Protein AF-A0A0B6YQ73-F1 (afdb_monomer)

Structure (mmCIF, N/CA/C/O backbone):
data_AF-A0A0B6YQ73-F1
#
_entry.id   AF-A0A0B6YQ73-F1
#
loop_
_atom_site.group_PDB
_atom_site.id
_atom_site.type_symbol
_atom_site.label_atom_id
_atom_site.label_alt_id
_atom_site.label_comp_id
_atom_site.label_asym_id
_atom_site.label_entity_id
_atom_site.label_seq_id
_atom_site.pdbx_PDB_ins_code
_atom_site.Cartn_x
_atom_site.Cartn_y
_atom_site.Cartn_z
_atom_site.occupancy
_atom_site.B_iso_or_equiv
_atom_site.auth_seq_id
_atom_site.auth_comp_id
_atom_site.auth_asym_id
_atom_site.auth_atom_id
_atom_site.pdbx_PDB_model_num
ATOM 1 N N . TYR A 1 1 ? 8.082 0.507 19.156 1.00 68.25 1 TYR A N 1
ATOM 2 C CA . TYR A 1 1 ? 6.643 0.198 19.244 1.00 68.25 1 TYR A CA 1
ATOM 3 C C . TYR A 1 1 ? 6.474 -1.012 20.135 1.00 68.25 1 TYR A C 1
ATOM 5 O O . TYR A 1 1 ? 7.086 -2.034 19.859 1.00 68.25 1 TYR A O 1
ATOM 13 N N . PHE A 1 2 ? 5.733 -0.884 21.235 1.00 87.25 2 PHE A N 1
ATOM 14 C CA . PHE A 1 2 ? 5.464 -2.008 22.131 1.00 87.25 2 PHE A CA 1
ATOM 15 C C . PHE A 1 2 ? 4.128 -2.640 21.737 1.00 87.25 2 PHE A C 1
ATOM 17 O O . PHE A 1 2 ? 3.083 -2.011 21.893 1.00 87.25 2 PHE A O 1
ATOM 24 N N . THR A 1 3 ? 4.173 -3.855 21.185 1.00 86.81 3 THR A N 1
ATOM 25 C CA . THR A 1 3 ? 3.012 -4.516 20.569 1.00 86.81 3 THR A CA 1
ATOM 26 C C . THR A 1 3 ? 1.804 -4.600 21.510 1.00 86.81 3 THR A C 1
ATOM 28 O O . THR A 1 3 ? 0.748 -4.110 21.125 1.00 86.81 3 THR A O 1
ATOM 31 N N . PRO A 1 4 ? 1.905 -5.087 22.762 1.00 88.69 4 PRO A N 1
ATOM 32 C CA . PRO A 1 4 ? 0.733 -5.172 23.640 1.00 88.69 4 PRO A CA 1
ATOM 33 C C . PRO A 1 4 ? 0.066 -3.815 23.903 1.00 88.69 4 PRO A C 1
ATOM 35 O O . PRO A 1 4 ? -1.153 -3.708 23.841 1.00 88.69 4 PRO A O 1
ATOM 38 N N . PHE A 1 5 ? 0.856 -2.758 24.115 1.00 90.31 5 PHE A N 1
ATOM 39 C CA . PHE A 1 5 ? 0.334 -1.406 24.339 1.00 90.31 5 PHE A CA 1
ATOM 40 C C . PHE A 1 5 ? -0.360 -0.831 23.106 1.00 90.31 5 PHE A C 1
ATOM 42 O O . PHE A 1 5 ? -1.468 -0.314 23.216 1.00 90.31 5 PHE A O 1
ATOM 49 N N . MET A 1 6 ? 0.256 -0.973 21.929 1.00 91.00 6 MET A N 1
ATOM 50 C CA . MET A 1 6 ? -0.372 -0.547 20.676 1.00 91.00 6 MET A CA 1
ATOM 51 C C . MET A 1 6 ? -1.658 -1.329 20.403 1.00 91.00 6 MET A C 1
ATOM 53 O O . MET A 1 6 ? -2.625 -0.752 19.923 1.00 91.00 6 MET A O 1
ATOM 57 N N . GLY A 1 7 ? -1.711 -2.601 20.805 1.00 88.50 7 GLY A N 1
ATOM 58 C CA . GLY A 1 7 ? -2.910 -3.429 20.675 1.00 88.50 7 GLY A CA 1
ATOM 59 C C . GLY A 1 7 ? -4.046 -2.909 21.538 1.00 88.50 7 GLY A C 1
ATOM 60 O O . GLY A 1 7 ? -5.162 -2.763 21.054 1.00 88.50 7 GLY A O 1
ATOM 61 N N . CYS A 1 8 ? -3.748 -2.553 22.791 1.00 91.25 8 CYS A N 1
ATOM 62 C CA . CYS A 1 8 ? -4.720 -1.918 23.675 1.00 91.25 8 CYS A CA 1
ATOM 63 C C . CYS A 1 8 ? -5.236 -0.595 23.098 1.00 91.25 8 CYS A C 1
ATOM 65 O O . CYS A 1 8 ? -6.441 -0.371 23.114 1.00 91.25 8 CYS A O 1
ATOM 67 N N . ILE A 1 9 ? -4.353 0.261 22.567 1.00 90.69 9 ILE A N 1
ATOM 68 C CA . ILE A 1 9 ? -4.762 1.530 21.944 1.00 90.69 9 ILE A CA 1
ATOM 69 C C . ILE A 1 9 ? -5.676 1.269 20.753 1.00 90.69 9 ILE A C 1
ATOM 71 O O . ILE A 1 9 ? -6.773 1.809 20.717 1.00 90.69 9 ILE A O 1
ATOM 75 N N . LEU A 1 10 ? -5.257 0.431 19.803 1.00 88.69 10 LEU A N 1
ATOM 76 C CA . LEU A 1 10 ? -6.054 0.116 18.618 1.00 88.69 10 LEU A CA 1
ATOM 77 C C . LEU A 1 10 ? -7.414 -0.495 18.995 1.00 88.69 10 LEU A C 1
ATOM 79 O O . LEU A 1 10 ? -8.419 -0.179 18.369 1.00 88.69 10 LEU A O 1
ATOM 83 N N . ASN A 1 11 ? -7.470 -1.298 20.059 1.00 89.56 11 ASN A N 1
ATOM 84 C CA . ASN A 1 11 ? -8.726 -1.834 20.575 1.00 89.56 11 ASN A CA 1
ATOM 85 C C . ASN A 1 11 ? -9.620 -0.739 21.180 1.00 89.56 11 ASN A C 1
ATOM 87 O O . ASN A 1 11 ? -10.822 -0.721 20.947 1.00 89.56 11 ASN A O 1
ATOM 91 N N . ILE A 1 12 ? -9.044 0.220 21.911 1.00 89.81 12 ILE A N 1
ATOM 92 C CA . ILE A 1 12 ? -9.784 1.393 22.400 1.00 89.81 12 ILE A CA 1
ATOM 93 C C . ILE A 1 12 ? -10.299 2.232 21.223 1.00 89.81 12 ILE A C 1
ATOM 95 O O . ILE A 1 12 ? -11.439 2.685 21.261 1.00 89.81 12 ILE A O 1
ATOM 99 N N . LEU A 1 13 ? -9.493 2.419 20.172 1.00 88.19 13 LEU A N 1
ATOM 100 C CA . LEU A 1 13 ? -9.915 3.122 18.957 1.00 88.19 13 LEU A CA 1
ATOM 101 C C . LEU A 1 13 ? -11.073 2.398 18.266 1.00 88.19 13 LEU A C 1
ATOM 103 O O . LEU A 1 13 ? -12.015 3.050 17.829 1.00 88.19 13 LEU A O 1
ATOM 107 N N . TYR A 1 14 ? -11.041 1.066 18.223 1.00 87.94 14 TYR A N 1
ATOM 108 C CA . TYR A 1 14 ? -12.140 0.258 17.704 1.00 87.94 14 TYR A CA 1
ATOM 109 C C . TYR A 1 14 ? -13.431 0.431 18.522 1.00 87.94 14 TYR A C 1
ATOM 111 O O . TYR A 1 14 ? -14.507 0.621 17.957 1.00 87.94 14 TYR A O 1
ATOM 119 N N . GLU A 1 15 ? -13.348 0.414 19.852 1.00 88.50 15 GLU A N 1
ATOM 120 C CA . GLU A 1 15 ? -14.518 0.613 20.721 1.00 88.50 15 GLU A CA 1
ATOM 121 C C . GLU A 1 15 ? -15.072 2.045 20.626 1.00 88.50 15 GLU A C 1
ATOM 123 O O . GLU A 1 15 ? -16.283 2.256 20.592 1.00 88.50 15 GLU A O 1
ATOM 128 N N . LEU A 1 16 ? -14.191 3.045 20.525 1.00 86.12 16 LEU A N 1
ATOM 129 C CA . LEU A 1 16 ? -14.545 4.469 20.483 1.00 86.12 16 LEU A CA 1
ATOM 130 C C . LEU A 1 16 ? -14.686 5.040 19.065 1.00 86.12 16 LEU A C 1
ATOM 132 O O . LEU A 1 16 ? -14.795 6.258 18.908 1.00 86.12 16 LEU A O 1
ATOM 136 N N . ARG A 1 17 ? -14.724 4.184 18.041 1.00 83.44 17 ARG A N 1
ATOM 137 C CA . ARG A 1 17 ? -14.745 4.567 16.619 1.00 83.44 17 ARG A CA 1
ATOM 138 C C . ARG A 1 17 ? -15.822 5.590 16.240 1.00 83.44 17 ARG A C 1
ATOM 140 O O . ARG A 1 17 ? -15.569 6.459 15.418 1.00 83.44 17 ARG A O 1
ATOM 147 N N . GLY A 1 18 ? -16.982 5.554 16.902 1.00 76.50 18 GLY A N 1
ATOM 148 C CA . GLY A 1 18 ? -18.076 6.503 16.653 1.00 76.50 18 GLY A CA 1
ATOM 149 C C . GLY A 1 18 ? -17.839 7.922 17.189 1.00 76.50 18 GLY A C 1
ATOM 150 O O . GLY A 1 18 ? -18.511 8.8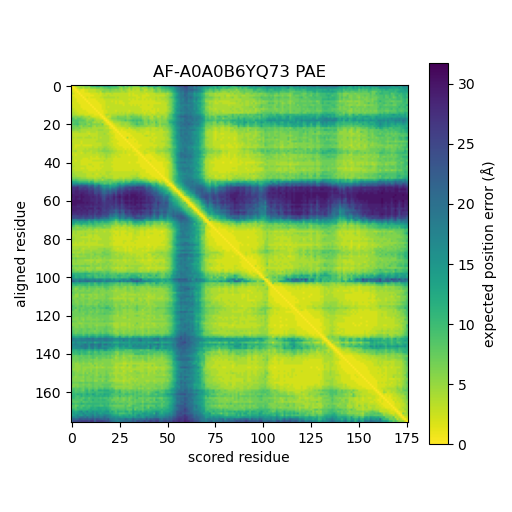56 16.759 1.00 76.50 18 GLY A O 1
ATOM 151 N N . SER A 1 19 ? -16.892 8.096 18.114 1.00 79.75 19 SER A N 1
ATOM 152 C CA . SER A 1 19 ? -16.621 9.375 18.789 1.00 79.75 19 SER A CA 1
ATOM 153 C C . SER A 1 19 ? -15.233 9.931 18.480 1.00 79.75 19 SER A C 1
ATOM 155 O O . SER A 1 19 ? -15.021 11.138 18.593 1.00 79.75 19 SER A O 1
ATOM 157 N N . LEU A 1 20 ? -14.278 9.071 18.115 1.00 78.94 20 LEU A N 1
ATOM 158 C CA . LEU A 1 20 ? -12.881 9.438 17.935 1.00 78.94 20 LEU A CA 1
ATOM 159 C C . LEU A 1 20 ? -12.446 9.212 16.487 1.00 78.94 20 LEU A C 1
ATOM 161 O O . LEU A 1 20 ? -12.348 8.080 16.024 1.00 78.94 20 LEU A O 1
ATOM 165 N N . LYS A 1 21 ? -12.135 10.309 15.792 1.00 79.31 21 LYS A N 1
ATOM 166 C CA . LYS A 1 21 ? -11.531 10.269 14.459 1.00 79.31 21 LYS A CA 1
ATOM 167 C C . LYS A 1 21 ? -10.021 10.406 14.587 1.00 79.31 21 LYS A C 1
ATOM 169 O O . LYS A 1 21 ? -9.538 11.384 15.156 1.00 79.31 21 LYS A O 1
ATOM 174 N N . VAL A 1 22 ? -9.297 9.427 14.062 1.00 83.12 22 VAL A N 1
ATOM 175 C CA . VAL A 1 22 ? -7.830 9.397 14.031 1.00 83.12 22 VAL A CA 1
ATOM 176 C C . VAL A 1 22 ? -7.380 9.469 12.571 1.00 83.12 22 VAL A C 1
ATOM 178 O O . VAL A 1 22 ? -8.038 8.856 11.729 1.00 83.12 22 VAL A O 1
ATOM 181 N N . PRO A 1 23 ? -6.293 10.191 12.244 1.00 86.19 23 PRO A N 1
ATOM 182 C CA . PRO A 1 23 ? -5.751 10.202 10.889 1.00 86.19 23 PRO A CA 1
ATOM 183 C C . PRO A 1 23 ? -5.363 8.790 10.434 1.00 86.19 23 PRO A C 1
ATOM 185 O O . PRO A 1 23 ? -4.626 8.096 11.143 1.00 86.19 23 PRO A O 1
ATOM 188 N N . ALA A 1 24 ? -5.808 8.379 9.242 1.00 85.38 24 ALA A N 1
ATOM 189 C CA . ALA A 1 24 ? -5.513 7.050 8.711 1.00 85.38 24 ALA A CA 1
ATOM 190 C C . ALA A 1 24 ? -4.003 6.788 8.637 1.00 85.38 24 ALA A C 1
ATOM 192 O O . ALA A 1 24 ? -3.545 5.758 9.123 1.00 85.38 24 ALA A O 1
ATOM 193 N N . ALA A 1 25 ? -3.221 7.751 8.139 1.00 86.62 25 ALA A N 1
ATOM 194 C CA . ALA A 1 25 ? -1.770 7.623 7.988 1.00 86.62 25 ALA A CA 1
ATOM 195 C C . ALA A 1 25 ? -1.050 7.245 9.300 1.00 86.62 25 ALA A C 1
ATOM 197 O O . ALA A 1 25 ? -0.205 6.351 9.329 1.00 86.62 25 ALA A O 1
ATOM 198 N N . GLU A 1 26 ? -1.396 7.885 10.423 1.00 88.06 26 GLU A N 1
ATOM 199 C CA . GLU A 1 26 ? -0.782 7.564 11.718 1.00 88.06 26 GLU A CA 1
ATOM 200 C C . GLU A 1 26 ? -1.189 6.176 12.214 1.00 88.06 26 GLU A C 1
ATOM 202 O O . GLU A 1 26 ? -0.364 5.447 12.781 1.00 88.06 26 GLU A O 1
ATOM 207 N N . LEU A 1 27 ? -2.453 5.807 11.985 1.00 88.56 27 LEU A N 1
ATOM 208 C CA . LEU A 1 27 ? -3.009 4.510 12.344 1.00 88.56 27 LEU A CA 1
ATOM 209 C C . LEU A 1 27 ? -2.310 3.382 11.577 1.00 88.56 27 LEU A C 1
ATOM 211 O O . LEU A 1 27 ? -1.864 2.411 12.194 1.00 88.56 27 LEU A O 1
ATOM 215 N N . GLY A 1 28 ? -2.169 3.518 10.259 1.00 87.44 28 GLY A N 1
ATOM 216 C CA . GLY A 1 28 ? -1.574 2.487 9.418 1.00 87.44 28 GLY A CA 1
ATOM 217 C C . GLY A 1 28 ? -0.070 2.326 9.651 1.00 87.44 28 GLY A C 1
ATOM 218 O O . GLY A 1 28 ? 0.385 1.206 9.907 1.00 87.44 28 GLY A O 1
ATOM 219 N N . ILE A 1 29 ? 0.692 3.425 9.761 1.00 87.81 29 ILE A N 1
ATOM 220 C CA . ILE A 1 29 ? 2.111 3.380 10.167 1.00 87.81 29 ILE A CA 1
ATOM 221 C C . ILE A 1 29 ? 2.267 2.675 11.519 1.00 87.81 29 ILE A C 1
ATOM 223 O O . ILE A 1 29 ? 3.145 1.823 11.696 1.00 87.81 29 ILE A O 1
ATOM 227 N N . SER A 1 30 ? 1.424 3.031 12.489 1.00 88.38 30 SER A N 1
ATOM 228 C CA . SER A 1 30 ? 1.455 2.457 13.832 1.00 88.38 30 SER A CA 1
ATOM 229 C C . SER A 1 30 ? 1.148 0.963 13.827 1.00 88.38 30 SER A C 1
ATOM 231 O O . SER A 1 30 ? 1.871 0.208 14.478 1.00 88.38 30 SER A O 1
ATOM 233 N N . ALA A 1 31 ? 0.138 0.533 13.067 1.00 90.94 31 ALA A N 1
ATOM 234 C CA . ALA A 1 31 ? -0.266 -0.863 12.948 1.00 90.94 31 ALA A CA 1
ATOM 235 C C . ALA A 1 31 ? 0.795 -1.724 12.243 1.00 90.94 31 ALA A C 1
ATOM 237 O O . ALA A 1 31 ? 1.091 -2.833 12.696 1.00 90.94 31 ALA A O 1
ATOM 238 N N . ILE A 1 32 ? 1.430 -1.210 11.184 1.00 90.00 32 ILE A N 1
ATOM 239 C CA . ILE A 1 32 ? 2.535 -1.899 10.498 1.00 90.00 32 ILE A CA 1
ATOM 240 C C . ILE A 1 32 ? 3.733 -2.037 11.443 1.00 90.00 32 ILE A C 1
ATOM 242 O O . ILE A 1 32 ? 4.255 -3.137 11.638 1.00 90.00 32 ILE A O 1
ATOM 246 N N . LYS A 1 33 ? 4.148 -0.944 12.095 1.00 89.94 33 LYS A N 1
ATOM 247 C CA . LYS A 1 33 ? 5.315 -0.954 12.991 1.00 89.94 33 LYS A CA 1
ATOM 248 C C . LYS A 1 33 ? 5.092 -1.768 14.266 1.00 89.94 33 LYS A C 1
ATOM 250 O O . LYS A 1 33 ? 6.057 -2.306 14.810 1.00 89.94 33 LYS A O 1
ATOM 255 N N . SER A 1 34 ? 3.858 -1.871 14.760 1.00 91.50 34 SER A N 1
ATOM 256 C CA . SER A 1 34 ? 3.523 -2.692 15.930 1.00 91.50 34 SER A CA 1
ATOM 257 C C . SER A 1 34 ? 3.268 -4.168 15.606 1.00 91.50 34 SER A C 1
ATOM 259 O O . SER A 1 34 ? 3.152 -4.957 16.548 1.00 91.50 34 SER A O 1
ATOM 261 N N . ARG A 1 35 ? 3.237 -4.550 14.316 1.00 87.62 35 ARG A N 1
ATOM 262 C CA . ARG A 1 35 ? 2.831 -5.879 13.815 1.00 87.62 35 ARG A CA 1
ATOM 263 C C . ARG A 1 35 ? 1.392 -6.247 14.188 1.00 87.62 35 ARG A C 1
ATOM 265 O O . ARG A 1 35 ? 1.111 -7.362 14.619 1.00 87.62 35 ARG A O 1
ATOM 272 N N . GLN A 1 36 ? 0.490 -5.278 14.079 1.00 90.12 36 GLN A N 1
ATOM 273 C CA . GLN A 1 36 ? -0.938 -5.426 14.372 1.00 90.12 36 GLN A CA 1
ATOM 274 C C . GLN A 1 36 ? -1.775 -5.002 13.175 1.00 90.12 36 GLN A C 1
ATOM 276 O O . GLN A 1 36 ? -2.792 -4.326 13.317 1.00 90.12 36 GLN A O 1
ATOM 281 N N . GLN A 1 37 ? -1.330 -5.398 11.985 1.00 92.25 37 GLN A N 1
ATOM 282 C CA . GLN A 1 37 ? -1.931 -4.960 10.731 1.00 92.25 37 GLN A CA 1
ATOM 283 C C . GLN A 1 37 ? -3.402 -5.365 10.658 1.00 92.25 37 GLN A C 1
ATOM 285 O O . GLN A 1 37 ? -4.228 -4.532 10.322 1.00 92.25 37 GLN A O 1
ATOM 290 N N . THR A 1 38 ? -3.756 -6.578 11.094 1.00 90.69 38 THR A N 1
ATOM 291 C CA . THR A 1 38 ? -5.152 -7.044 11.143 1.00 90.69 38 THR A CA 1
ATOM 292 C C . THR A 1 38 ? -6.050 -6.132 11.980 1.00 90.69 38 THR A C 1
ATOM 294 O O . THR A 1 38 ? -7.152 -5.805 11.560 1.00 90.69 38 THR A O 1
ATOM 297 N N . LEU A 1 39 ? -5.580 -5.683 13.147 1.00 89.69 39 LEU A N 1
ATOM 298 C CA . LEU A 1 39 ? -6.363 -4.801 14.012 1.00 89.69 39 LEU A CA 1
ATOM 299 C C . LEU A 1 39 ? -6.447 -3.381 13.432 1.00 89.69 39 LEU A C 1
ATOM 301 O O . LEU A 1 39 ? -7.501 -2.760 13.492 1.00 89.69 39 LEU A O 1
ATOM 305 N N . GLY A 1 40 ? -5.359 -2.892 12.828 1.00 90.75 40 GLY A N 1
ATOM 306 C CA . GLY A 1 40 ? -5.352 -1.618 12.108 1.00 90.75 40 GLY A CA 1
ATOM 307 C C . GLY A 1 40 ? -6.314 -1.599 10.916 1.00 90.75 40 GLY A C 1
ATOM 308 O O . GLY A 1 40 ? -7.025 -0.615 10.742 1.00 90.75 40 GLY A O 1
ATOM 309 N N . ILE A 1 41 ? -6.381 -2.696 10.152 1.00 92.69 41 ILE A N 1
ATOM 310 C CA . ILE A 1 41 ? -7.314 -2.872 9.027 1.00 92.69 41 ILE A CA 1
ATOM 311 C C . ILE A 1 41 ? -8.753 -2.737 9.516 1.00 92.69 41 ILE A C 1
ATOM 313 O O . ILE A 1 41 ? -9.472 -1.881 9.018 1.00 92.69 41 ILE A O 1
ATOM 317 N N . VAL A 1 42 ? -9.143 -3.502 10.542 1.00 91.31 42 VAL A N 1
ATOM 318 C CA . VAL A 1 42 ? -10.518 -3.481 11.069 1.00 91.31 42 VAL A CA 1
ATOM 319 C C . VAL A 1 42 ? -10.915 -2.085 11.553 1.00 91.31 42 VAL A C 1
ATOM 321 O O . VAL A 1 42 ? -12.013 -1.616 11.265 1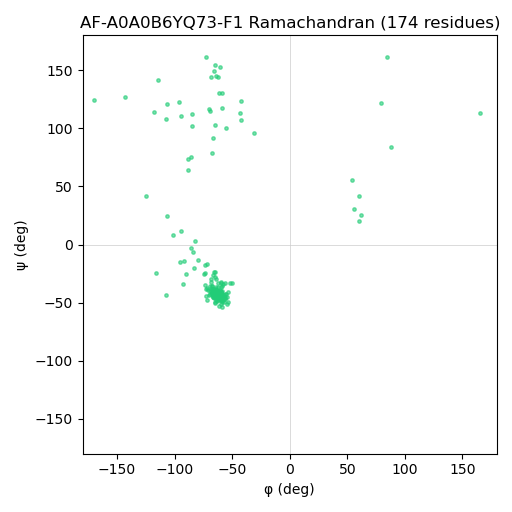.00 91.31 42 VAL A O 1
ATOM 324 N N . VAL A 1 43 ? -10.025 -1.391 12.272 1.00 90.12 43 VAL A N 1
ATOM 325 C CA . VAL A 1 43 ? -10.296 -0.019 12.731 1.00 90.12 43 VAL A CA 1
ATOM 326 C C . VAL A 1 43 ? -10.496 0.921 11.543 1.00 90.12 43 VAL A C 1
ATOM 328 O O . VAL A 1 43 ? -11.437 1.711 11.547 1.00 90.12 43 VAL A O 1
ATOM 331 N N . LEU A 1 44 ? -9.636 0.842 10.526 1.00 89.38 44 LEU A N 1
ATOM 332 C CA . LEU A 1 44 ? -9.697 1.740 9.378 1.00 89.38 44 LEU A CA 1
ATOM 333 C C . LEU A 1 44 ? -10.911 1.463 8.475 1.00 89.38 44 LEU A C 1
ATOM 335 O O . LEU A 1 44 ? -11.561 2.408 8.034 1.00 89.38 44 LEU A O 1
ATOM 339 N N . GLU A 1 45 ? -11.265 0.194 8.252 1.00 89.44 45 GLU A N 1
ATOM 340 C CA . GLU A 1 45 ? -12.486 -0.192 7.532 1.00 89.44 45 GLU A CA 1
ATOM 341 C C . GLU A 1 45 ? -13.738 0.365 8.213 1.00 89.44 45 GLU A C 1
ATOM 343 O O . GLU A 1 45 ? -14.582 0.978 7.562 1.00 89.44 45 GLU A O 1
ATOM 348 N N . GLU A 1 46 ? -13.846 0.217 9.533 1.00 86.94 46 GLU A N 1
ATOM 349 C CA . GLU A 1 46 ? -14.986 0.739 10.283 1.00 86.94 46 GLU A CA 1
ATOM 350 C C . GLU A 1 46 ? -15.078 2.271 10.230 1.00 86.94 46 GLU A C 1
ATOM 352 O O . GLU A 1 46 ? -16.175 2.822 10.113 1.00 86.94 46 GLU A O 1
ATOM 357 N N . LEU A 1 47 ? -13.939 2.970 10.288 1.00 84.25 47 LEU A N 1
ATOM 358 C CA . LEU A 1 47 ? -13.893 4.429 10.151 1.00 84.25 47 LEU A CA 1
ATOM 359 C C . LEU A 1 47 ? -14.356 4.883 8.759 1.00 84.25 47 LEU A C 1
ATOM 361 O O . LEU A 1 47 ? -15.086 5.874 8.648 1.00 84.25 47 LEU A O 1
ATOM 365 N N . LEU A 1 48 ? -13.975 4.150 7.709 1.00 83.31 48 LEU A N 1
ATOM 366 C CA . LEU A 1 48 ? -14.421 4.396 6.337 1.00 83.31 48 LEU A CA 1
ATOM 367 C C . LEU A 1 48 ? -15.923 4.133 6.177 1.00 83.31 48 LEU A C 1
ATOM 369 O O . LEU A 1 48 ? -16.623 4.969 5.611 1.00 83.31 48 LEU A O 1
ATOM 373 N N . ILE A 1 49 ? -16.441 3.033 6.735 1.00 84.44 49 ILE A N 1
ATOM 374 C CA . ILE A 1 49 ? -17.875 2.695 6.712 1.00 84.44 49 ILE A CA 1
ATOM 375 C C . ILE A 1 49 ? -18.712 3.771 7.416 1.00 84.44 49 ILE A C 1
ATOM 377 O O . ILE A 1 49 ? -19.783 4.126 6.937 1.00 84.44 49 ILE A O 1
ATOM 381 N N . GLN A 1 50 ? -18.239 4.316 8.539 1.00 78.12 50 GLN A N 1
ATOM 382 C CA . GLN A 1 50 ? -18.947 5.380 9.268 1.00 78.12 50 GLN A CA 1
ATOM 383 C C . GLN A 1 50 ? -18.852 6.746 8.588 1.00 78.12 50 GLN A C 1
ATOM 385 O O . GLN A 1 50 ? -19.704 7.611 8.807 1.00 78.12 50 GLN A O 1
ATOM 390 N N . SER A 1 51 ? -17.804 6.954 7.792 1.00 70.00 51 SER A N 1
ATOM 391 C CA . SER A 1 51 ? -17.598 8.181 7.024 1.00 70.00 51 SER A CA 1
ATOM 392 C C . SER A 1 51 ? -18.356 8.179 5.697 1.00 70.00 51 SER A C 1
ATOM 394 O O . SER A 1 51 ? -18.617 9.259 5.169 1.00 70.00 51 SER A O 1
ATOM 396 N N . ASP A 1 52 ? -18.745 7.007 5.186 1.00 63.03 52 ASP A N 1
ATOM 397 C CA . ASP A 1 52 ? -19.662 6.854 4.057 1.00 63.03 52 ASP A CA 1
ATOM 398 C C . ASP A 1 52 ? -21.111 6.893 4.583 1.00 63.03 52 ASP A C 1
ATOM 400 O O . ASP A 1 52 ? -21.585 5.921 5.181 1.00 63.03 52 ASP A O 1
ATOM 404 N N . PRO A 1 53 ? -21.852 8.012 4.446 1.00 51.66 53 PRO A N 1
ATOM 405 C CA . PRO A 1 53 ? -23.252 8.023 4.823 1.00 51.66 53 PRO A CA 1
ATOM 406 C C . PRO A 1 53 ? -23.984 7.068 3.882 1.00 51.66 53 PRO A C 1
ATOM 408 O O . PRO A 1 53 ? -24.256 7.420 2.735 1.00 51.66 53 PRO A O 1
ATOM 411 N N . VAL A 1 54 ? -24.313 5.866 4.366 1.00 42.47 54 VAL A N 1
ATOM 412 C CA . VAL A 1 54 ? -25.179 4.913 3.663 1.00 42.47 54 VAL A CA 1
ATOM 413 C C . VAL A 1 54 ? -26.366 5.692 3.085 1.00 42.47 54 VAL A C 1
ATOM 415 O O . VAL A 1 54 ? -27.188 6.202 3.857 1.00 42.47 54 VAL A O 1
ATOM 418 N N . PRO A 1 55 ? -26.498 5.815 1.750 1.00 41.75 55 PRO A N 1
ATOM 419 C CA . PRO A 1 55 ? -27.687 6.403 1.185 1.00 41.75 55 PRO A CA 1
ATOM 420 C C . PRO A 1 55 ? -28.790 5.387 1.429 1.00 41.75 55 PRO A C 1
ATOM 422 O O . PRO A 1 55 ? -28.748 4.264 0.919 1.00 41.75 55 PRO A O 1
ATOM 425 N N . ALA A 1 56 ? -29.784 5.783 2.221 1.00 35.84 56 ALA A N 1
ATOM 426 C CA . ALA A 1 56 ? -31.076 5.126 2.222 1.00 35.84 56 ALA A CA 1
ATOM 427 C C . ALA A 1 56 ? -31.469 4.848 0.764 1.00 35.84 56 ALA A C 1
ATOM 429 O O . ALA A 1 56 ? -31.464 5.758 -0.068 1.00 35.84 56 ALA A O 1
ATOM 430 N N . ALA A 1 57 ? -31.733 3.574 0.476 1.00 37.81 57 ALA A N 1
ATOM 431 C CA . ALA A 1 57 ? -32.093 3.028 -0.821 1.00 37.81 57 ALA A CA 1
ATOM 432 C C . ALA A 1 57 ? -32.868 4.022 -1.700 1.00 37.81 57 ALA A C 1
ATOM 434 O O . ALA A 1 57 ? -34.085 4.137 -1.604 1.00 37.81 57 ALA A O 1
ATOM 435 N N . THR A 1 58 ? -32.171 4.725 -2.589 1.00 37.44 58 THR A N 1
ATOM 436 C CA . THR A 1 58 ? -32.794 5.407 -3.719 1.00 37.44 58 THR A CA 1
ATOM 437 C C . THR A 1 58 ? -31.882 5.304 -4.926 1.00 37.44 58 THR A C 1
ATOM 439 O O . THR A 1 58 ? -30.678 5.544 -4.892 1.00 37.44 58 THR A O 1
ATOM 442 N N . ALA A 1 59 ? -32.500 4.818 -5.991 1.00 43.31 59 ALA A N 1
ATOM 443 C CA . ALA A 1 59 ? -31.897 4.494 -7.256 1.00 43.31 59 ALA A CA 1
ATOM 444 C C . ALA A 1 59 ? -31.253 5.707 -7.940 1.00 43.31 59 ALA A C 1
ATOM 446 O O . ALA A 1 59 ? -31.752 6.825 -7.875 1.00 43.31 59 ALA A O 1
ATOM 447 N N . GLY A 1 60 ? -30.238 5.408 -8.752 1.00 41.84 60 GLY A N 1
ATOM 448 C CA . GLY A 1 60 ? -30.035 6.111 -10.013 1.00 41.84 60 GLY A CA 1
ATOM 449 C C . GLY A 1 60 ? -29.203 7.384 -9.944 1.00 41.84 60 GLY A C 1
ATOM 450 O O . GLY A 1 60 ? -29.740 8.483 -10.000 1.00 41.84 60 GLY A O 1
ATOM 451 N N . LYS A 1 61 ? -27.879 7.216 -9.996 1.00 38.31 61 LYS A N 1
ATOM 452 C CA . LYS A 1 61 ? -26.972 7.776 -11.022 1.00 38.31 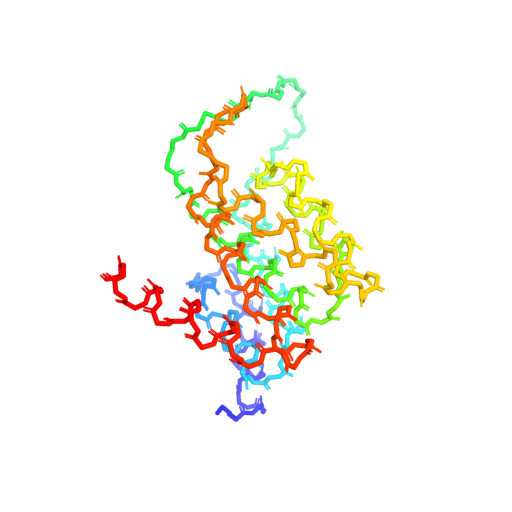61 LYS A CA 1
ATOM 453 C C . LYS A 1 61 ? -25.544 7.656 -10.501 1.00 38.31 61 LYS A C 1
ATOM 455 O O . LYS A 1 61 ? -25.165 8.328 -9.552 1.00 38.31 61 LYS A O 1
ATOM 460 N N . LYS A 1 62 ? -24.738 6.817 -11.158 1.00 45.31 62 LYS A N 1
ATOM 461 C CA . LYS A 1 62 ? -23.276 6.826 -11.024 1.00 45.31 62 LYS A CA 1
ATOM 462 C C . LYS A 1 62 ? -22.758 8.127 -11.645 1.00 45.31 62 LYS A C 1
ATOM 464 O O . LYS A 1 62 ? -22.364 8.157 -12.807 1.00 45.31 62 LYS A O 1
ATOM 469 N N . THR A 1 63 ? -22.861 9.232 -10.919 1.00 35.22 63 THR A N 1
ATOM 470 C CA . THR A 1 63 ? -22.213 10.486 -11.297 1.00 35.22 63 THR A CA 1
ATOM 471 C C . THR A 1 63 ? -20.714 10.303 -11.132 1.00 35.22 63 THR A C 1
ATOM 473 O O . THR A 1 63 ? -20.239 10.086 -10.020 1.00 35.22 63 THR A O 1
ATOM 476 N N . LYS A 1 64 ? -19.989 10.361 -12.256 1.00 46.28 64 LYS A N 1
ATOM 477 C CA . LYS A 1 64 ? -18.532 10.527 -12.316 1.00 46.28 64 LYS A CA 1
ATOM 478 C C . LYS A 1 64 ? -18.120 11.581 -11.278 1.00 46.28 64 LYS A C 1
ATOM 480 O O . LYS A 1 64 ? -18.419 12.758 -11.479 1.00 46.28 64 LYS A O 1
ATOM 485 N N . LYS A 1 65 ? -17.497 11.160 -10.167 1.00 47.84 65 LYS A N 1
ATOM 486 C CA . LYS A 1 65 ? -16.863 12.078 -9.208 1.00 47.84 65 LYS A CA 1
ATOM 487 C C . LYS A 1 65 ? -15.808 12.854 -10.004 1.00 47.84 65 LYS A C 1
ATOM 489 O O . LYS A 1 65 ? -14.938 12.264 -10.637 1.00 47.84 65 LYS A O 1
ATOM 494 N N . SER A 1 66 ? -15.995 14.168 -10.070 1.00 38.84 66 SER A N 1
ATOM 495 C CA . SER A 1 66 ? -15.127 15.091 -10.791 1.00 38.84 66 SER A CA 1
ATOM 496 C C . SER A 1 66 ? -13.721 15.044 -10.203 1.00 38.84 66 SER A C 1
ATOM 498 O O . SER A 1 66 ? -13.543 15.155 -8.996 1.00 38.84 66 SER A O 1
ATOM 500 N N . HIS A 1 67 ? -12.746 14.900 -11.092 1.00 48.94 67 HIS A N 1
ATOM 501 C CA . HIS A 1 67 ? -11.311 14.897 -10.851 1.00 48.94 67 HIS A CA 1
ATOM 502 C C . HIS A 1 67 ? -10.868 16.291 -10.377 1.00 48.94 67 HIS A C 1
ATOM 504 O O . HIS A 1 67 ? -10.625 17.172 -11.200 1.00 48.94 67 HIS A O 1
ATOM 510 N N . LYS A 1 68 ? -10.841 16.546 -9.067 1.00 39.91 68 LYS A N 1
ATOM 511 C CA . LYS A 1 68 ? -10.105 17.676 -8.479 1.00 39.91 68 LYS A CA 1
ATOM 512 C C . LYS A 1 68 ? -10.083 17.540 -6.962 1.00 39.91 68 LYS A C 1
ATOM 514 O O . LYS A 1 68 ? -11.142 17.479 -6.355 1.00 39.91 68 LYS A O 1
ATOM 519 N N . GLU A 1 69 ? -8.866 17.539 -6.424 1.00 41.41 69 GLU A N 1
ATOM 520 C CA . GLU A 1 69 ? -8.500 17.428 -5.006 1.00 41.41 69 GLU A CA 1
ATOM 521 C C . GLU A 1 69 ? -8.552 15.990 -4.471 1.00 41.41 69 GLU A C 1
ATOM 523 O O . GLU A 1 69 ? -9.573 15.308 -4.548 1.00 41.41 69 GLU A O 1
ATOM 528 N N . GLN A 1 70 ? -7.408 15.516 -3.958 1.00 54.19 70 GLN A N 1
ATOM 529 C CA . GLN A 1 70 ? -7.328 14.297 -3.155 1.00 54.19 70 GLN A CA 1
ATOM 530 C C . GLN A 1 70 ? -8.309 14.465 -1.994 1.00 54.19 70 GLN A C 1
ATOM 532 O O . GLN A 1 70 ? -8.037 15.193 -1.040 1.00 54.19 70 GLN A O 1
ATOM 537 N N . SER A 1 71 ? -9.492 13.861 -2.094 1.00 63.66 71 SER A N 1
ATOM 538 C CA . SER A 1 71 ? -10.416 13.854 -0.969 1.00 63.66 71 SER A CA 1
ATOM 539 C C . SER A 1 71 ? -9.747 13.100 0.180 1.00 63.66 71 SER A C 1
ATOM 541 O O . SER A 1 71 ? -9.054 12.114 -0.066 1.00 63.66 71 SER A O 1
ATOM 543 N N . ALA A 1 72 ? -9.971 13.522 1.428 1.00 67.56 72 ALA A N 1
ATOM 544 C CA . ALA A 1 72 ? -9.473 12.797 2.606 1.00 67.56 72 ALA A CA 1
ATOM 545 C C . ALA A 1 72 ? -9.834 11.296 2.553 1.00 67.56 72 ALA A C 1
ATOM 547 O O . ALA A 1 72 ? -9.031 10.443 2.904 1.00 67.56 72 ALA A O 1
ATOM 548 N N . GLU A 1 73 ? -10.998 10.983 1.972 1.00 73.12 73 GLU A N 1
ATOM 549 C CA . GLU A 1 73 ? -11.446 9.623 1.664 1.00 73.12 73 GLU A CA 1
ATOM 550 C C . GLU A 1 73 ? -10.434 8.846 0.796 1.00 73.12 73 GLU A C 1
ATOM 552 O O . GLU A 1 73 ? -10.152 7.684 1.066 1.00 73.12 73 GLU A O 1
ATOM 557 N N . THR A 1 74 ? -9.850 9.473 -0.231 1.00 77.75 74 THR A N 1
ATOM 558 C CA . THR A 1 74 ? -8.849 8.836 -1.105 1.00 77.75 74 THR A CA 1
ATOM 559 C C . THR A 1 74 ? -7.581 8.498 -0.325 1.00 77.75 74 THR A C 1
ATOM 561 O O . THR A 1 74 ? -7.066 7.391 -0.462 1.00 77.75 74 THR A O 1
ATOM 564 N N . THR A 1 75 ? -7.110 9.413 0.529 1.00 79.75 75 THR A N 1
ATOM 565 C CA . THR A 1 75 ? -5.951 9.193 1.409 1.00 79.75 75 THR A CA 1
ATOM 566 C C . THR A 1 75 ? -6.185 8.029 2.375 1.00 79.75 75 THR A C 1
ATOM 568 O O . THR A 1 75 ? -5.304 7.187 2.538 1.00 79.75 75 THR A O 1
ATOM 571 N N . ASP A 1 76 ? -7.384 7.924 2.950 1.00 85.44 76 ASP A N 1
ATOM 572 C CA . ASP A 1 76 ? -7.747 6.828 3.853 1.00 85.44 76 ASP A CA 1
ATOM 573 C C . ASP A 1 76 ? -7.772 5.468 3.121 1.00 85.44 76 ASP A C 1
ATOM 575 O O . ASP A 1 76 ? -7.250 4.473 3.632 1.00 85.44 76 ASP A O 1
ATOM 579 N N . TRP A 1 77 ? -8.300 5.421 1.888 1.00 87.69 77 TRP A N 1
ATOM 580 C CA . TRP A 1 77 ? -8.259 4.217 1.041 1.00 87.69 77 TRP A CA 1
ATOM 581 C C . TRP A 1 77 ? -6.833 3.815 0.651 1.00 87.69 77 TRP A C 1
ATOM 583 O O . TRP A 1 77 ? -6.532 2.621 0.584 1.00 87.69 77 TRP A O 1
ATOM 593 N N . ILE A 1 78 ? -5.947 4.783 0.409 1.00 86.81 78 ILE A N 1
ATOM 594 C CA . ILE A 1 78 ? -4.533 4.519 0.112 1.00 86.81 78 ILE A CA 1
ATOM 595 C C . ILE A 1 78 ? -3.840 3.900 1.325 1.00 86.81 78 ILE A C 1
ATOM 597 O O . ILE A 1 78 ? -3.128 2.908 1.174 1.00 86.81 78 ILE A O 1
ATOM 601 N N . GLU A 1 79 ? -4.074 4.415 2.529 1.00 88.44 79 GLU A N 1
ATOM 602 C CA . GLU A 1 79 ? -3.473 3.828 3.729 1.00 88.44 79 GLU A CA 1
ATOM 603 C C . GLU A 1 79 ? -3.982 2.402 3.981 1.00 88.44 79 GLU A C 1
ATOM 605 O O . GLU A 1 79 ? -3.204 1.493 4.283 1.00 88.44 79 GLU A O 1
ATOM 610 N N . LEU A 1 80 ? -5.280 2.167 3.763 1.00 90.31 80 LEU A N 1
ATOM 611 C CA . LEU A 1 80 ? -5.851 0.825 3.832 1.00 90.31 80 LEU A CA 1
ATOM 612 C C . LEU A 1 80 ? -5.202 -0.115 2.802 1.00 90.31 80 LEU A C 1
ATOM 614 O O . LEU A 1 80 ? -4.899 -1.270 3.108 1.00 90.31 80 LEU A O 1
ATOM 618 N N . SER A 1 81 ? -4.917 0.393 1.601 1.00 89.31 81 SER A N 1
ATOM 619 C CA . SER A 1 81 ? -4.203 -0.341 0.554 1.00 89.31 81 SER A CA 1
ATOM 620 C C . SER A 1 81 ? -2.805 -0.783 1.025 1.00 89.31 81 SER A C 1
ATOM 622 O O . SER A 1 81 ? -2.425 -1.944 0.852 1.00 89.31 81 SER A O 1
ATOM 624 N N . TYR A 1 82 ? -2.062 0.085 1.723 1.00 88.81 82 TYR A N 1
ATOM 625 C CA . TYR A 1 82 ? -0.752 -0.266 2.277 1.00 88.81 82 TYR A CA 1
ATOM 626 C C . TYR A 1 82 ? -0.848 -1.338 3.365 1.00 88.81 82 TYR A C 1
ATOM 628 O O . TYR A 1 82 ? -0.017 -2.253 3.404 1.00 88.81 82 TYR A O 1
ATOM 636 N N . LEU A 1 83 ? -1.883 -1.280 4.205 1.00 91.06 83 LEU A N 1
ATOM 637 C CA . LEU A 1 83 ? -2.133 -2.301 5.218 1.00 91.06 83 LEU A CA 1
ATOM 638 C C . LEU A 1 83 ? -2.433 -3.670 4.596 1.00 91.06 83 LEU A C 1
ATOM 640 O O . LEU A 1 83 ? -1.794 -4.650 4.983 1.00 91.06 83 LEU A O 1
ATOM 644 N N . TYR A 1 84 ? -3.314 -3.752 3.594 1.00 92.31 84 TYR A N 1
ATOM 645 C CA . TYR A 1 84 ? -3.584 -5.015 2.888 1.00 92.31 84 TYR A CA 1
ATOM 646 C C . TYR A 1 84 ? -2.357 -5.556 2.163 1.00 92.31 84 TYR A C 1
ATOM 648 O O . TYR A 1 84 ? -2.067 -6.754 2.225 1.00 92.31 84 TYR A O 1
ATOM 656 N N . LYS A 1 85 ? -1.571 -4.673 1.542 1.00 89.25 85 LYS A N 1
ATOM 657 C CA . LYS A 1 85 ? -0.305 -5.066 0.926 1.00 89.25 85 LYS A CA 1
ATOM 658 C C . LYS A 1 85 ? 0.650 -5.691 1.948 1.00 89.25 85 LYS A C 1
ATOM 660 O O . LYS A 1 85 ? 1.310 -6.681 1.639 1.00 89.25 85 LYS A O 1
ATOM 665 N N . SER A 1 86 ? 0.708 -5.151 3.167 1.00 89.19 86 SER A N 1
ATOM 666 C CA . SER A 1 86 ? 1.596 -5.652 4.226 1.00 89.19 86 SER A CA 1
ATOM 667 C C . SER A 1 86 ? 1.268 -7.075 4.699 1.00 89.19 86 SER A C 1
ATOM 669 O O . SER A 1 86 ? 2.152 -7.760 5.211 1.00 89.19 86 SER A O 1
ATOM 671 N N . ILE A 1 87 ? 0.021 -7.522 4.515 1.00 91.25 87 ILE A N 1
ATOM 672 C CA . ILE A 1 87 ? -0.430 -8.887 4.821 1.00 91.25 87 ILE A CA 1
ATOM 673 C C . ILE A 1 87 ? -0.529 -9.776 3.571 1.00 91.25 87 ILE A C 1
ATOM 675 O O . ILE A 1 87 ? -0.981 -10.909 3.671 1.00 91.25 87 ILE A O 1
ATOM 679 N N . HIS A 1 88 ? -0.059 -9.290 2.414 1.00 87.19 88 HIS A N 1
ATOM 680 C CA . HIS A 1 88 ? -0.104 -9.973 1.115 1.00 87.19 88 HIS A CA 1
ATOM 681 C C . HIS A 1 88 ? -1.516 -10.276 0.580 1.00 87.19 88 HIS A C 1
ATOM 683 O O . HIS A 1 88 ? -1.679 -11.155 -0.265 1.00 87.19 88 HIS A O 1
ATOM 689 N N . GLU A 1 89 ? -2.523 -9.510 0.999 1.00 91.06 89 GLU A N 1
ATOM 690 C CA . GLU A 1 89 ? -3.893 -9.612 0.485 1.00 91.06 89 GLU A CA 1
ATOM 691 C C . GLU A 1 89 ? -4.057 -8.763 -0.784 1.00 91.06 89 GLU A C 1
ATOM 693 O O . GLU A 1 89 ? -4.607 -7.658 -0.786 1.00 91.06 89 GLU A O 1
ATOM 698 N N . PHE A 1 90 ? -3.516 -9.278 -1.891 1.00 87.69 90 PHE A N 1
ATOM 699 C CA . PHE A 1 90 ? -3.473 -8.569 -3.173 1.00 87.69 90 PHE A CA 1
ATOM 700 C C . PHE A 1 90 ? -4.831 -8.481 -3.885 1.00 87.69 90 PHE A C 1
ATOM 702 O O . PHE A 1 90 ? -5.037 -7.555 -4.671 1.00 87.69 90 PHE A O 1
ATOM 709 N N . ASP A 1 91 ? -5.763 -9.397 -3.611 1.00 87.19 91 ASP A N 1
ATOM 710 C CA . ASP A 1 91 ? -7.100 -9.378 -4.217 1.00 87.19 91 ASP A CA 1
ATOM 711 C C . ASP A 1 91 ? -7.901 -8.161 -3.733 1.00 87.19 91 ASP A C 1
ATOM 713 O O . ASP A 1 91 ? -8.473 -7.417 -4.534 1.00 87.19 91 ASP A O 1
ATOM 717 N N . VAL A 1 92 ? -7.864 -7.899 -2.421 1.00 88.06 92 VAL A N 1
ATOM 718 C CA . VAL A 1 92 ? -8.501 -6.722 -1.812 1.00 88.06 92 VAL A CA 1
ATOM 719 C C . VAL A 1 92 ? -7.788 -5.442 -2.243 1.00 88.06 92 VAL A C 1
ATOM 721 O O . VAL A 1 92 ? -8.442 -4.472 -2.624 1.00 88.06 92 VAL A O 1
ATOM 724 N N . LEU A 1 93 ? -6.450 -5.459 -2.275 1.00 88.00 93 LEU A N 1
ATOM 725 C CA . LEU A 1 93 ? -5.637 -4.352 -2.782 1.00 88.00 93 LEU A CA 1
ATOM 726 C C . LEU A 1 93 ? -6.053 -3.944 -4.202 1.00 88.00 93 LEU A C 1
ATOM 728 O O . LEU A 1 93 ? -6.283 -2.767 -4.478 1.00 88.00 93 LEU A O 1
ATOM 732 N N . GLN A 1 94 ? -6.174 -4.924 -5.101 1.00 85.44 94 GLN A N 1
ATOM 733 C CA . GLN A 1 94 ? -6.601 -4.690 -6.476 1.00 85.44 94 GLN A CA 1
ATOM 734 C C . GLN A 1 94 ? -8.029 -4.134 -6.524 1.00 85.44 94 GLN A C 1
ATOM 736 O O . GLN A 1 94 ? -8.280 -3.213 -7.301 1.00 85.44 94 GLN A O 1
ATOM 741 N N . GLY A 1 95 ? -8.939 -4.643 -5.687 1.00 86.44 95 GLY A N 1
ATOM 742 C CA . GLY A 1 9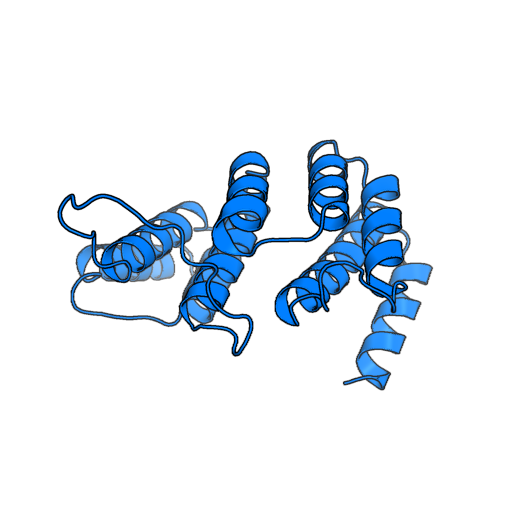5 ? -10.303 -4.126 -5.563 1.00 86.44 95 GLY A CA 1
ATOM 743 C C . GLY A 1 95 ? -10.344 -2.644 -5.180 1.00 86.44 95 GLY A C 1
ATOM 744 O O . GLY A 1 95 ? -10.996 -1.859 -5.862 1.00 86.44 95 GLY A O 1
ATOM 745 N N . ILE A 1 96 ? -9.577 -2.229 -4.165 1.00 86.75 96 ILE A N 1
ATOM 746 C CA . ILE A 1 96 ? -9.510 -0.825 -3.717 1.00 86.75 96 ILE A CA 1
ATOM 747 C C . ILE A 1 96 ? -9.035 0.090 -4.854 1.00 86.75 96 ILE A C 1
ATOM 749 O O . ILE A 1 96 ? -9.658 1.118 -5.139 1.00 86.75 96 ILE A O 1
ATOM 753 N N . PHE A 1 97 ? -7.962 -0.295 -5.545 1.00 82.75 97 PHE A N 1
ATOM 754 C CA . PHE A 1 97 ? -7.430 0.505 -6.645 1.00 82.75 97 PHE A CA 1
ATOM 755 C C . PHE A 1 97 ? -8.379 0.561 -7.857 1.00 82.75 97 PHE A C 1
ATOM 757 O O . PHE A 1 97 ? -8.505 1.618 -8.476 1.00 82.75 97 PHE A O 1
ATOM 764 N N . CYS A 1 98 ? -9.094 -0.526 -8.167 1.00 80.38 98 CYS A N 1
ATOM 765 C CA . CYS A 1 98 ? -10.055 -0.554 -9.275 1.00 80.38 98 CYS A CA 1
ATOM 766 C C . CYS A 1 98 ? -11.339 0.234 -8.967 1.00 80.38 98 CYS A C 1
ATOM 768 O O . CYS A 1 98 ? -11.812 0.981 -9.821 1.00 80.38 98 CYS A O 1
ATOM 770 N N . ASP A 1 99 ? -11.902 0.072 -7.766 1.00 78.25 99 ASP A N 1
ATOM 771 C CA . ASP A 1 99 ? -13.246 0.564 -7.442 1.00 78.25 99 ASP A CA 1
ATOM 772 C C . ASP A 1 99 ? -13.251 1.968 -6.824 1.00 78.25 99 ASP A C 1
ATOM 774 O O . ASP A 1 99 ? -14.198 2.734 -7.033 1.00 78.25 99 ASP A O 1
ATOM 778 N N . LYS A 1 100 ? -12.227 2.309 -6.028 1.00 73.75 100 LYS A N 1
ATOM 779 C CA . LYS A 1 100 ? -12.204 3.541 -5.219 1.00 73.75 100 LYS A CA 1
ATOM 780 C C . LYS A 1 100 ? -11.241 4.589 -5.762 1.00 73.75 100 LYS A C 1
ATOM 782 O O . LYS A 1 100 ? -11.619 5.755 -5.848 1.00 73.75 100 LYS A O 1
ATOM 787 N N . ILE A 1 101 ? -10.038 4.177 -6.161 1.00 69.44 101 ILE A N 1
ATOM 788 C CA . ILE A 1 101 ? -8.973 5.089 -6.619 1.00 69.44 101 ILE A CA 1
ATOM 789 C C . ILE A 1 101 ? -9.019 5.291 -8.150 1.00 69.44 101 ILE A C 1
ATOM 791 O O . ILE A 1 101 ? -8.466 6.264 -8.650 1.00 69.44 101 ILE A O 1
ATOM 795 N N . TRP A 1 102 ? -9.764 4.448 -8.885 1.00 64.69 102 TRP A N 1
ATOM 796 C CA . TRP A 1 102 ? -9.922 4.497 -10.351 1.00 64.69 102 TRP A CA 1
ATOM 79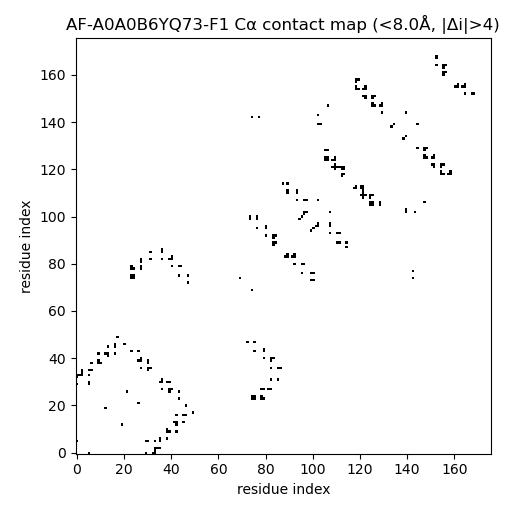7 C C . TRP A 1 102 ? -8.579 4.483 -11.097 1.00 64.69 102 TRP A C 1
ATOM 799 O O . TRP A 1 102 ? -8.281 5.369 -11.899 1.00 64.69 102 TRP A O 1
ATOM 809 N N . THR A 1 103 ? -7.764 3.463 -10.827 1.00 67.75 103 THR A N 1
ATOM 810 C CA . THR A 1 103 ? -6.392 3.378 -11.343 1.00 67.75 103 THR A CA 1
ATOM 811 C C . THR A 1 103 ? -6.269 3.063 -12.821 1.00 67.75 103 THR A C 1
ATOM 813 O O . THR A 1 103 ? -7.166 2.522 -13.479 1.00 67.75 103 THR A O 1
ATOM 816 N N . LYS A 1 104 ? -5.079 3.364 -13.347 1.00 80.88 104 LYS A N 1
ATOM 817 C CA . LYS A 1 104 ? -4.679 2.973 -14.696 1.00 80.88 104 LYS A CA 1
ATOM 818 C C . LYS A 1 104 ? -4.565 1.449 -14.811 1.00 80.88 104 LYS A C 1
ATOM 820 O O . LYS A 1 104 ? -4.168 0.743 -13.882 1.00 80.88 104 LYS A O 1
ATOM 825 N N . SER A 1 105 ? -4.836 0.927 -16.009 1.00 83.06 105 SER A N 1
ATOM 826 C CA . SER A 1 105 ? -4.703 -0.509 -16.307 1.00 83.06 105 SER A CA 1
ATOM 827 C C . SER A 1 105 ? -3.295 -1.044 -16.023 1.00 83.06 105 SER A C 1
ATOM 829 O O . SER A 1 105 ? -3.151 -2.175 -15.561 1.00 83.06 105 SER A O 1
ATOM 831 N N . ILE A 1 106 ? -2.264 -0.216 -16.221 1.00 87.25 106 ILE A N 1
ATOM 832 C CA . ILE A 1 106 ? -0.871 -0.586 -15.957 1.00 87.25 106 ILE A CA 1
ATOM 833 C C . ILE A 1 106 ? -0.616 -0.902 -14.480 1.00 87.25 106 ILE A C 1
ATOM 835 O O . ILE A 1 106 ? 0.124 -1.831 -14.169 1.00 87.25 106 ILE A O 1
ATOM 839 N N . THR A 1 107 ? -1.267 -0.184 -13.565 1.00 87.62 107 THR A N 1
ATOM 840 C CA . THR A 1 107 ? -1.124 -0.380 -12.119 1.00 87.62 107 THR A CA 1
ATOM 841 C C . THR A 1 107 ? -1.749 -1.702 -11.710 1.00 87.62 107 THR A C 1
ATOM 843 O O . THR A 1 107 ? -1.165 -2.460 -10.940 1.00 87.62 107 THR A O 1
ATOM 846 N N . ARG A 1 108 ? -2.898 -2.040 -12.305 1.00 86.94 108 ARG A N 1
ATOM 847 C CA . ARG A 1 108 ? -3.544 -3.340 -12.114 1.00 86.94 108 ARG A CA 1
ATOM 848 C C . ARG A 1 108 ? -2.650 -4.494 -12.573 1.00 86.94 108 ARG A C 1
ATOM 850 O O . ARG A 1 108 ? -2.538 -5.491 -11.860 1.00 86.94 108 ARG A O 1
ATOM 857 N N . GLU A 1 109 ? -2.033 -4.363 -13.746 1.00 89.75 109 GLU A N 1
ATOM 858 C CA . GLU A 1 109 ? -1.093 -5.357 -14.275 1.00 89.75 109 GLU A CA 1
ATOM 859 C C . GLU A 1 109 ? 0.149 -5.495 -13.386 1.00 89.75 109 GLU A C 1
ATOM 861 O O . GLU A 1 109 ? 0.576 -6.615 -13.105 1.00 89.75 109 GLU A O 1
ATOM 866 N N . ALA A 1 110 ? 0.696 -4.375 -12.902 1.00 91.31 110 ALA A N 1
ATOM 867 C CA . ALA A 1 110 ? 1.851 -4.364 -12.010 1.00 91.31 110 ALA A CA 1
ATOM 868 C C . ALA A 1 110 ? 1.552 -5.079 -10.681 1.00 91.31 110 ALA A C 1
ATOM 870 O O . ALA A 1 110 ? 2.302 -5.974 -10.289 1.00 91.31 110 ALA A O 1
ATOM 871 N N . ILE A 1 111 ? 0.412 -4.774 -10.047 1.00 90.38 111 ILE A N 1
ATOM 872 C CA . ILE A 1 111 ? -0.040 -5.440 -8.814 1.00 90.38 111 ILE A CA 1
ATOM 873 C C . ILE A 1 111 ? -0.254 -6.941 -9.052 1.00 90.38 111 ILE A C 1
ATOM 875 O O . ILE A 1 111 ? 0.124 -7.761 -8.220 1.00 90.38 111 ILE A O 1
ATOM 879 N N . GLN A 1 112 ? -0.823 -7.333 -10.197 1.00 90.94 112 GLN A N 1
ATOM 880 C CA . GLN A 1 112 ? -1.034 -8.748 -10.514 1.00 90.94 112 GLN A CA 1
ATOM 881 C C . GLN A 1 112 ? 0.288 -9.504 -10.725 1.00 90.94 112 GLN A C 1
ATOM 883 O O . GLN A 1 112 ? 0.402 -10.664 -10.321 1.00 90.94 112 GLN A O 1
ATOM 888 N N . ALA A 1 113 ? 1.282 -8.873 -11.353 1.00 92.12 113 ALA A N 1
ATOM 889 C CA . ALA A 1 113 ? 2.621 -9.441 -11.476 1.00 92.12 113 ALA A CA 1
ATOM 890 C C . ALA A 1 113 ? 3.287 -9.591 -10.097 1.00 92.12 113 ALA A C 1
ATOM 892 O O . ALA A 1 113 ? 3.835 -10.651 -9.790 1.00 92.12 113 ALA A O 1
ATOM 893 N N . GLU A 1 114 ? 3.153 -8.582 -9.233 1.00 90.62 114 GLU A N 1
ATOM 894 C CA . GLU A 1 114 ? 3.669 -8.613 -7.862 1.00 90.62 114 GLU A CA 1
ATOM 895 C C . GLU A 1 114 ? 3.008 -9.717 -7.019 1.00 90.62 114 GLU A C 1
ATOM 897 O O . GLU A 1 114 ? 3.705 -10.477 -6.346 1.00 90.62 114 GLU A O 1
ATOM 902 N N . ALA A 1 115 ? 1.689 -9.900 -7.137 1.00 90.12 115 ALA A N 1
ATOM 903 C CA . ALA A 1 115 ? 0.951 -10.983 -6.482 1.00 90.12 115 ALA A CA 1
ATOM 904 C C . ALA A 1 115 ? 1.450 -12.380 -6.903 1.00 90.12 115 ALA A C 1
ATOM 906 O O . ALA A 1 115 ? 1.465 -13.318 -6.106 1.00 90.12 115 ALA A O 1
ATOM 907 N N . ARG A 1 116 ? 1.921 -12.520 -8.150 1.00 91.50 116 ARG A N 1
ATOM 908 C CA . ARG A 1 116 ? 2.535 -13.752 -8.678 1.00 91.50 116 ARG A CA 1
ATOM 909 C C . ARG A 1 116 ? 4.012 -13.909 -8.302 1.00 91.50 116 ARG A C 1
ATOM 911 O O . ARG A 1 116 ? 4.632 -14.877 -8.737 1.00 91.50 116 ARG A O 1
ATOM 918 N N . ARG A 1 117 ? 4.574 -12.987 -7.509 1.00 88.50 117 ARG A N 1
ATOM 919 C CA . ARG A 1 117 ? 6.011 -12.881 -7.185 1.00 88.50 117 ARG A CA 1
ATOM 920 C C . ARG A 1 117 ? 6.903 -12.661 -8.411 1.00 88.50 117 ARG A C 1
ATOM 922 O O . ARG A 1 117 ? 8.106 -12.905 -8.356 1.00 88.50 117 ARG A O 1
ATOM 929 N N . ASP A 1 118 ? 6.333 -12.179 -9.513 1.00 93.31 118 ASP A N 1
ATOM 930 C CA . ASP A 1 118 ? 7.091 -11.764 -10.690 1.00 93.31 118 ASP A CA 1
ATOM 931 C C . ASP A 1 118 ? 7.500 -10.291 -10.546 1.00 93.31 118 ASP A C 1
ATOM 933 O O . ASP A 1 118 ? 6.949 -9.382 -11.175 1.00 93.31 118 ASP A O 1
ATOM 937 N N . TYR A 1 119 ? 8.480 -10.059 -9.669 1.00 91.81 119 TYR A N 1
ATOM 938 C CA . TYR A 1 119 ? 8.983 -8.719 -9.355 1.00 91.81 119 TYR A CA 1
ATOM 939 C C . TYR A 1 119 ? 9.673 -8.047 -10.549 1.00 91.81 119 TYR A C 1
ATOM 941 O O . TYR A 1 119 ? 9.729 -6.822 -10.612 1.00 91.81 119 TYR A O 1
ATOM 949 N N . ASN A 1 120 ? 10.172 -8.819 -11.522 1.00 92.00 120 ASN A N 1
ATOM 950 C CA . ASN A 1 120 ? 10.816 -8.277 -12.721 1.00 92.00 120 ASN A CA 1
ATOM 951 C C . ASN A 1 120 ? 9.777 -7.633 -13.646 1.00 92.00 120 ASN A C 1
ATOM 953 O O . ASN A 1 120 ? 9.934 -6.489 -14.079 1.00 92.00 120 ASN A O 1
ATOM 957 N N . THR A 1 121 ? 8.677 -8.343 -13.906 1.00 93.00 121 THR A N 1
ATOM 958 C CA . THR A 1 121 ? 7.570 -7.795 -14.694 1.00 93.00 121 THR A CA 1
ATOM 959 C C . THR A 1 121 ? 6.884 -6.649 -13.951 1.00 93.00 121 THR A C 1
ATOM 961 O O . THR A 1 121 ? 6.614 -5.619 -14.568 1.00 93.00 121 THR A O 1
ATOM 964 N N . ALA A 1 122 ? 6.682 -6.765 -12.632 1.00 93.00 122 ALA A N 1
ATOM 965 C CA . ALA A 1 122 ? 6.127 -5.681 -11.819 1.00 93.00 122 ALA A CA 1
ATOM 966 C C . ALA A 1 122 ? 6.993 -4.410 -11.886 1.00 93.00 122 ALA A C 1
ATOM 968 O O . ALA A 1 122 ? 6.486 -3.339 -12.215 1.00 93.00 122 ALA A O 1
ATOM 969 N N . PHE A 1 123 ? 8.312 -4.531 -11.689 1.00 92.81 123 PHE A N 1
ATOM 970 C CA . PHE A 1 123 ? 9.254 -3.412 -11.797 1.00 92.81 123 PHE A CA 1
ATOM 971 C C . PHE A 1 123 ? 9.183 -2.717 -13.160 1.00 92.81 123 PHE A C 1
ATOM 973 O O . PHE A 1 123 ? 9.108 -1.490 -13.227 1.00 92.81 123 PHE A O 1
ATOM 980 N N . LYS A 1 124 ? 9.175 -3.490 -14.254 1.00 93.25 124 LYS A N 1
ATOM 981 C CA . LYS A 1 124 ? 9.076 -2.937 -15.612 1.00 93.25 124 LYS A CA 1
ATOM 982 C C . LYS A 1 124 ? 7.793 -2.141 -15.803 1.00 93.25 124 LYS A C 1
ATOM 984 O O . LYS A 1 124 ? 7.848 -1.066 -16.386 1.00 93.25 124 LYS A O 1
ATOM 989 N N . LYS A 1 125 ? 6.669 -2.642 -15.286 1.00 92.88 125 LYS A N 1
ATOM 990 C CA . LYS A 1 125 ? 5.362 -1.983 -15.386 1.00 92.88 125 LYS A CA 1
ATOM 991 C C . LYS A 1 125 ? 5.292 -0.703 -14.554 1.00 92.88 125 LYS A C 1
ATOM 993 O O . LYS A 1 125 ? 4.820 0.306 -15.064 1.00 92.88 125 LYS A O 1
ATOM 998 N N . TYR A 1 126 ? 5.820 -0.703 -13.327 1.00 92.12 126 TYR A N 1
ATOM 999 C CA . TYR A 1 126 ? 5.910 0.520 -12.517 1.00 92.12 126 TYR A CA 1
ATOM 1000 C C . TYR A 1 126 ? 6.821 1.566 -13.170 1.00 92.12 126 TYR A C 1
ATOM 1002 O O . TYR A 1 126 ? 6.453 2.733 -13.272 1.00 92.12 126 TYR A O 1
ATOM 1010 N N . ARG A 1 127 ? 7.973 1.145 -13.704 1.00 90.88 127 ARG A N 1
ATOM 1011 C CA . ARG A 1 127 ? 8.881 2.040 -14.431 1.00 90.88 127 ARG A CA 1
ATOM 1012 C C . ARG A 1 127 ? 8.247 2.600 -15.703 1.00 90.88 127 ARG A C 1
ATOM 1014 O O . ARG A 1 127 ? 8.392 3.782 -15.987 1.00 90.88 127 ARG A O 1
ATOM 1021 N N . GLU A 1 128 ? 7.557 1.762 -16.470 1.00 91.31 128 GLU A N 1
ATOM 1022 C CA . GLU A 1 128 ? 6.823 2.179 -17.667 1.00 91.31 128 GLU A CA 1
ATOM 1023 C C . GLU A 1 128 ? 5.749 3.216 -17.316 1.00 91.31 128 GLU A C 1
ATOM 1025 O O . GLU A 1 128 ? 5.626 4.214 -18.022 1.00 91.31 128 GLU A O 1
ATOM 1030 N N . ALA A 1 129 ? 5.033 3.030 -16.201 1.00 89.50 129 ALA A N 1
ATOM 1031 C CA . ALA A 1 129 ? 4.057 3.998 -15.712 1.00 89.50 129 ALA A CA 1
ATOM 1032 C C . ALA A 1 129 ? 4.710 5.347 -15.358 1.00 89.50 129 ALA A C 1
ATOM 1034 O O . ALA A 1 129 ? 4.214 6.386 -15.782 1.00 89.50 129 ALA A O 1
ATOM 1035 N N . LEU A 1 130 ? 5.856 5.335 -14.666 1.00 87.94 130 LEU A N 1
ATOM 1036 C CA . LEU A 1 130 ? 6.592 6.550 -14.283 1.00 87.94 130 LEU A CA 1
ATOM 1037 C C . LEU A 1 130 ? 7.218 7.291 -15.473 1.00 87.94 130 LEU A C 1
ATOM 1039 O O . LEU A 1 130 ? 7.323 8.514 -15.457 1.00 87.94 130 LEU A O 1
ATOM 1043 N N . CYS A 1 131 ? 7.642 6.576 -16.516 1.00 87.12 131 CYS A N 1
ATOM 1044 C CA . CYS A 1 131 ? 8.202 7.196 -17.720 1.00 87.12 131 CYS A CA 1
ATOM 1045 C C . CYS A 1 131 ? 7.131 7.742 -18.677 1.00 87.12 131 CYS A C 1
ATOM 1047 O O . CYS A 1 131 ? 7.468 8.461 -19.619 1.00 87.12 131 CYS A O 1
ATOM 1049 N N . LYS A 1 132 ? 5.859 7.380 -18.490 1.00 86.38 132 LYS A N 1
ATOM 1050 C CA . LYS A 1 132 ? 4.780 7.765 -19.397 1.00 86.38 132 LYS A CA 1
ATOM 1051 C C . LYS A 1 132 ? 4.245 9.153 -19.047 1.00 86.38 132 LYS A C 1
ATOM 1053 O O . LYS A 1 132 ? 3.596 9.339 -18.023 1.00 86.38 132 LYS A O 1
ATOM 1058 N N . THR A 1 133 ? 4.481 10.109 -19.941 1.00 71.88 133 THR A N 1
ATOM 1059 C CA . THR A 1 133 ? 4.021 11.501 -19.808 1.00 71.88 133 THR A CA 1
ATOM 1060 C C . THR A 1 133 ? 2.643 11.750 -20.417 1.00 71.88 133 THR A C 1
ATOM 1062 O O . THR A 1 133 ? 1.943 12.642 -19.957 1.00 71.88 133 THR A O 1
ATOM 1065 N N . ASP A 1 134 ? 2.225 10.952 -21.406 1.00 77.69 134 ASP A N 1
ATOM 1066 C CA . ASP A 1 134 ? 0.951 11.150 -22.107 1.00 77.69 134 ASP A CA 1
ATOM 1067 C C . ASP A 1 134 ? -0.080 10.082 -21.719 1.00 77.69 134 ASP A C 1
ATOM 1069 O O . ASP A 1 134 ? 0.009 8.912 -22.122 1.00 77.69 134 ASP A O 1
ATOM 1073 N N . TRP A 1 135 ? -1.094 10.491 -20.953 1.00 80.31 135 TRP A N 1
ATOM 1074 C CA . TRP A 1 135 ? -2.211 9.635 -20.555 1.00 80.31 135 TRP A CA 1
ATOM 1075 C C . TRP A 1 135 ? -3.489 9.990 -21.315 1.00 80.31 135 TRP A C 1
ATOM 1077 O O . TRP A 1 135 ? -4.014 11.095 -21.217 1.00 80.31 135 TRP A O 1
ATOM 1087 N N . THR A 1 136 ? -4.041 9.016 -22.042 1.00 73.25 136 THR A N 1
ATOM 1088 C CA . THR A 1 136 ? -5.305 9.166 -22.788 1.00 73.25 136 THR A CA 1
ATOM 1089 C C . THR A 1 136 ? -6.510 9.402 -21.881 1.00 73.25 136 THR A C 1
ATOM 1091 O O . THR A 1 136 ? -7.469 10.052 -22.284 1.00 73.25 136 THR A O 1
ATOM 1094 N N . ASP A 1 137 ? -6.441 8.897 -20.649 1.00 72.00 137 ASP A N 1
ATOM 1095 C CA . ASP A 1 137 ? -7.539 8.890 -19.679 1.00 72.00 137 ASP A CA 1
ATOM 1096 C C . ASP A 1 137 ? -7.331 9.911 -18.543 1.00 72.00 137 ASP A C 1
ATOM 1098 O O . ASP A 1 137 ? -7.833 9.713 -17.437 1.00 72.00 137 ASP A O 1
ATOM 1102 N N . GLY A 1 138 ? -6.548 10.968 -18.792 1.00 74.75 138 GLY A N 1
ATOM 1103 C CA . GLY A 1 138 ? -6.169 11.989 -17.807 1.00 74.75 138 GLY A CA 1
ATOM 1104 C C . GLY A 1 138 ? -4.954 11.607 -16.958 1.00 74.75 138 GLY A C 1
ATOM 1105 O O . GLY A 1 138 ? -4.592 10.431 -16.879 1.00 74.75 138 GLY A O 1
ATOM 1106 N N . ASP A 1 139 ? -4.328 12.600 -16.331 1.00 78.75 139 ASP A N 1
ATOM 1107 C CA . ASP A 1 139 ? -3.110 12.413 -15.536 1.00 78.75 139 ASP A CA 1
ATOM 1108 C C . ASP A 1 139 ? -3.354 11.527 -14.300 1.00 78.75 139 ASP A C 1
ATOM 1110 O O . ASP A 1 139 ? -4.448 11.567 -13.725 1.00 78.75 139 ASP A O 1
ATOM 1114 N N . PRO A 1 140 ? -2.370 10.700 -13.896 1.00 80.88 140 PRO A N 1
ATOM 1115 C CA . PRO A 1 140 ? -2.473 9.880 -12.695 1.00 80.88 140 PRO A CA 1
ATOM 1116 C C . PRO A 1 140 ? -2.548 10.747 -11.439 1.00 80.88 140 PRO A C 1
ATOM 1118 O O . PRO A 1 140 ? -2.068 11.883 -11.400 1.00 80.88 140 PRO A O 1
ATOM 1121 N N . LEU A 1 141 ? -3.147 10.196 -10.386 1.00 80.50 141 LEU A N 1
ATOM 1122 C CA . LEU A 1 141 ? -3.181 10.865 -9.091 1.00 80.50 141 LEU A CA 1
ATOM 1123 C C . LEU A 1 141 ? -1.765 10.902 -8.498 1.00 80.50 141 LEU A C 1
ATOM 1125 O O . LEU A 1 141 ? -1.030 9.926 -8.598 1.00 80.50 141 LEU A O 1
ATOM 1129 N N . GLU A 1 142 ? -1.396 11.976 -7.804 1.00 82.00 142 GLU A N 1
ATOM 1130 C CA . GLU A 1 142 ? -0.091 12.068 -7.124 1.00 82.00 142 GLU A CA 1
ATOM 1131 C C . GLU A 1 142 ? 0.155 10.882 -6.176 1.00 82.00 142 GLU A C 1
ATOM 1133 O O . GLU A 1 142 ? 1.225 10.287 -6.197 1.00 82.00 142 GLU A O 1
ATOM 1138 N N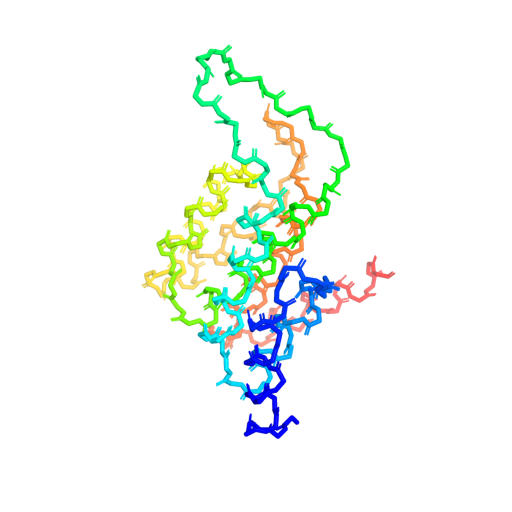 . ALA A 1 143 ? -0.855 10.439 -5.426 1.00 80.19 143 ALA A N 1
ATOM 1139 C CA . ALA A 1 143 ? -0.710 9.250 -4.591 1.00 80.19 143 ALA A CA 1
ATOM 1140 C C . ALA A 1 143 ? -0.532 7.937 -5.379 1.00 80.19 143 ALA A C 1
ATOM 1142 O O . ALA A 1 143 ? 0.064 6.993 -4.867 1.00 80.19 143 ALA A O 1
ATOM 1143 N N . GLU A 1 144 ? -1.029 7.864 -6.616 1.00 83.12 144 GLU A N 1
ATOM 1144 C CA . GLU A 1 144 ? -0.789 6.731 -7.517 1.00 83.12 144 GLU A CA 1
ATOM 1145 C C . GLU A 1 144 ? 0.666 6.742 -8.017 1.00 83.12 144 GLU A C 1
ATOM 1147 O O . GLU A 1 144 ? 1.301 5.691 -8.073 1.00 83.12 144 GLU A O 1
ATOM 1152 N N . VAL A 1 145 ? 1.222 7.929 -8.286 1.00 86.94 145 VAL A N 1
ATOM 1153 C CA . VAL A 1 145 ? 2.640 8.113 -8.639 1.00 86.94 145 VAL A CA 1
ATOM 1154 C C . VAL A 1 145 ? 3.547 7.726 -7.472 1.00 86.94 145 VAL A C 1
ATOM 1156 O O . VAL A 1 145 ? 4.424 6.884 -7.654 1.00 86.94 145 VAL A O 1
ATOM 1159 N N . ILE A 1 146 ? 3.277 8.243 -6.267 1.00 86.12 146 ILE A N 1
ATOM 1160 C CA . ILE A 1 146 ? 4.005 7.873 -5.040 1.00 86.12 146 ILE A CA 1
ATOM 1161 C C . ILE A 1 146 ? 3.934 6.359 -4.828 1.00 86.12 146 ILE A C 1
ATOM 1163 O O . ILE A 1 146 ? 4.937 5.719 -4.519 1.00 86.12 146 ILE A O 1
ATOM 1167 N N . PHE A 1 147 ? 2.762 5.754 -5.050 1.00 87.06 147 PHE A N 1
ATOM 1168 C CA . PHE A 1 147 ? 2.620 4.306 -4.990 1.00 87.06 147 PHE A CA 1
ATOM 1169 C C . PHE A 1 147 ? 3.548 3.613 -6.000 1.00 87.06 147 PHE A C 1
ATOM 1171 O O . PHE A 1 147 ? 4.246 2.672 -5.624 1.00 87.06 147 PHE A O 1
ATOM 1178 N N . TRP A 1 148 ? 3.624 4.051 -7.258 1.00 90.44 148 TRP A N 1
ATOM 1179 C CA . TRP A 1 148 ? 4.535 3.442 -8.237 1.00 90.44 148 TRP A CA 1
ATOM 1180 C C . TRP A 1 148 ? 6.007 3.555 -7.835 1.00 90.44 148 TRP A C 1
ATOM 1182 O O . TRP A 1 148 ? 6.722 2.559 -7.944 1.00 90.44 148 TRP A O 1
ATOM 1192 N N . GLU A 1 149 ? 6.446 4.709 -7.332 1.00 90.38 149 GLU A N 1
ATOM 1193 C CA . GLU A 1 149 ? 7.822 4.934 -6.863 1.00 90.38 149 GLU A CA 1
ATOM 1194 C C . GLU A 1 149 ? 8.185 3.971 -5.722 1.00 90.38 149 GLU A C 1
ATOM 1196 O O . GLU A 1 149 ? 9.155 3.210 -5.807 1.00 90.38 149 GLU A O 1
ATOM 1201 N N . ASP A 1 150 ? 7.335 3.912 -4.696 1.00 89.38 150 ASP A N 1
ATOM 1202 C CA . ASP A 1 150 ? 7.487 3.021 -3.548 1.00 89.38 150 ASP A CA 1
ATOM 1203 C C . ASP A 1 150 ? 7.577 1.548 -3.960 1.00 89.38 150 ASP A C 1
ATOM 1205 O O . ASP A 1 150 ? 8.387 0.766 -3.452 1.00 89.38 150 ASP A O 1
ATOM 1209 N N . ASN A 1 151 ? 6.688 1.140 -4.864 1.00 89.88 151 ASN A N 1
ATOM 1210 C CA . ASN A 1 151 ? 6.573 -0.244 -5.297 1.00 89.88 151 ASN A CA 1
ATOM 1211 C C . ASN A 1 151 ? 7.732 -0.638 -6.218 1.00 89.88 151 ASN A C 1
ATOM 1213 O O . ASN A 1 151 ? 8.215 -1.768 -6.130 1.00 89.88 151 ASN A O 1
ATOM 1217 N N . GLN A 1 152 ? 8.220 0.284 -7.050 1.00 92.12 152 GLN A N 1
ATOM 1218 C CA . GLN A 1 152 ? 9.394 0.073 -7.885 1.00 92.12 152 GLN A CA 1
ATOM 1219 C C . GLN A 1 152 ? 10.633 -0.212 -7.027 1.00 92.12 152 GLN A C 1
ATOM 1221 O O . GLN A 1 152 ? 11.333 -1.198 -7.274 1.00 92.12 152 GLN A O 1
ATOM 1226 N N . MET A 1 153 ? 10.866 0.596 -5.988 1.00 90.56 153 MET A N 1
ATOM 1227 C CA . MET A 1 153 ? 11.973 0.395 -5.049 1.00 90.56 153 MET A CA 1
ATOM 1228 C C . MET A 1 153 ? 11.852 -0.942 -4.310 1.00 90.56 153 MET A C 1
ATOM 1230 O O . MET A 1 153 ? 12.807 -1.717 -4.270 1.00 90.56 153 MET A O 1
ATOM 1234 N N . LYS A 1 154 ? 10.652 -1.275 -3.809 1.00 90.69 154 LYS A N 1
ATOM 1235 C CA . LYS A 1 154 ? 10.375 -2.574 -3.165 1.00 90.69 154 LYS A CA 1
ATOM 1236 C C . LYS A 1 154 ? 10.613 -3.754 -4.115 1.00 90.69 154 LYS A C 1
ATOM 1238 O O . LYS A 1 154 ? 11.097 -4.797 -3.683 1.00 90.69 154 LYS A O 1
ATOM 1243 N N . CYS A 1 155 ? 10.302 -3.626 -5.405 1.00 92.12 155 CYS A N 1
ATOM 1244 C CA . CYS A 1 155 ? 10.596 -4.677 -6.384 1.00 92.12 155 CYS A CA 1
ATOM 1245 C C . CYS A 1 155 ? 12.107 -4.872 -6.574 1.00 92.12 155 CYS A C 1
ATOM 1247 O O . CYS A 1 155 ? 12.563 -6.013 -6.612 1.00 92.12 155 CYS A O 1
ATOM 1249 N N . LEU A 1 156 ? 12.887 -3.789 -6.660 1.00 91.44 156 LEU A N 1
ATOM 1250 C CA . LEU A 1 156 ? 14.347 -3.872 -6.798 1.00 91.44 156 LEU A CA 1
ATOM 1251 C C . LEU A 1 156 ? 15.024 -4.486 -5.569 1.00 91.44 156 LEU A C 1
ATOM 1253 O O . LEU A 1 156 ? 15.946 -5.287 -5.727 1.00 91.44 156 LEU A O 1
ATOM 1257 N N . ASP A 1 157 ? 14.538 -4.149 -4.372 1.00 91.94 157 ASP A N 1
ATOM 1258 C CA . ASP A 1 157 ? 14.958 -4.749 -3.100 1.00 91.94 157 ASP A CA 1
ATOM 1259 C C . ASP A 1 157 ? 14.746 -6.275 -3.119 1.00 91.94 157 ASP A C 1
ATOM 1261 O O . ASP A 1 157 ? 15.686 -7.050 -2.926 1.00 91.94 157 ASP A O 1
ATOM 1265 N N . ASN A 1 158 ? 13.547 -6.728 -3.512 1.00 90.00 158 ASN A N 1
ATOM 1266 C CA . ASN A 1 158 ? 13.234 -8.157 -3.655 1.00 90.00 158 ASN A CA 1
ATOM 1267 C C . ASN A 1 158 ? 14.066 -8.868 -4.742 1.00 90.00 158 ASN A C 1
ATOM 1269 O O . ASN A 1 158 ? 14.325 -10.066 -4.632 1.00 90.00 158 ASN A O 1
ATOM 1273 N N . LEU A 1 159 ? 14.487 -8.155 -5.791 1.00 91.50 159 LEU A N 1
ATOM 1274 C CA . LEU A 1 159 ? 15.355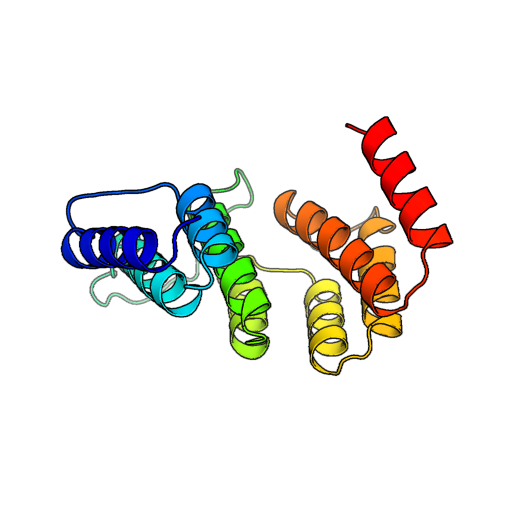 -8.677 -6.855 1.00 91.50 159 LEU A CA 1
ATOM 1275 C C . LEU A 1 159 ? 16.854 -8.587 -6.517 1.00 91.50 159 LEU A C 1
ATOM 1277 O O . LEU A 1 159 ? 17.678 -9.043 -7.312 1.00 91.50 159 LEU A O 1
ATOM 1281 N N . CYS A 1 160 ? 17.220 -8.005 -5.368 1.00 91.00 160 CYS A N 1
ATOM 1282 C CA . CYS A 1 160 ? 18.604 -7.735 -4.965 1.00 91.00 160 CYS A CA 1
ATOM 1283 C C . CYS A 1 160 ? 19.396 -6.886 -5.985 1.00 91.00 160 CYS A C 1
ATOM 1285 O O . CYS A 1 160 ? 20.619 -7.011 -6.105 1.00 91.00 160 CYS A O 1
ATOM 1287 N N . GLN A 1 161 ? 18.718 -6.005 -6.727 1.00 90.25 161 GLN A N 1
ATOM 1288 C CA . GLN A 1 161 ? 19.339 -5.094 -7.697 1.00 90.25 161 GLN A CA 1
ATOM 1289 C C . GLN A 1 161 ? 19.773 -3.784 -7.023 1.00 90.25 161 GLN A C 1
ATOM 1291 O O . GLN A 1 161 ? 19.291 -2.698 -7.338 1.00 90.25 161 GLN A O 1
ATOM 1296 N N . TRP A 1 162 ? 20.718 -3.886 -6.089 1.00 90.62 162 TRP A N 1
ATOM 1297 C CA . TRP A 1 162 ? 21.124 -2.775 -5.218 1.00 90.62 162 TRP A CA 1
ATOM 1298 C C . TRP A 1 162 ? 21.668 -1.550 -5.962 1.00 90.62 162 TRP A C 1
ATOM 1300 O O . TRP A 1 162 ? 21.432 -0.429 -5.532 1.00 90.62 162 TRP A O 1
ATOM 1310 N N . LYS A 1 163 ? 22.348 -1.752 -7.098 1.00 87.81 163 LYS A N 1
ATOM 1311 C CA . LYS A 1 163 ? 22.882 -0.654 -7.924 1.00 87.81 163 LYS A CA 1
ATOM 1312 C C . LYS A 1 163 ? 21.775 0.180 -8.564 1.00 87.81 163 LYS A C 1
ATOM 1314 O O . LYS A 1 163 ? 21.850 1.401 -8.586 1.00 87.81 163 LYS A O 1
ATOM 1319 N N . ASP A 1 164 ? 20.756 -0.491 -9.093 1.00 85.62 164 ASP A N 1
ATOM 1320 C CA . ASP A 1 164 ? 19.615 0.184 -9.708 1.00 85.62 164 ASP A CA 1
ATOM 1321 C C . ASP A 1 164 ? 18.782 0.895 -8.634 1.00 85.62 164 ASP A C 1
ATOM 1323 O O . ASP A 1 164 ? 18.298 2.000 -8.864 1.00 85.62 164 ASP A O 1
ATOM 1327 N N . LEU A 1 165 ? 18.671 0.291 -7.445 1.00 88.12 165 LEU A N 1
ATOM 1328 C CA . LEU A 1 165 ? 17.986 0.885 -6.298 1.00 88.12 165 LEU A CA 1
ATOM 1329 C C . LEU A 1 165 ? 18.691 2.154 -5.803 1.00 88.12 165 LEU A C 1
ATOM 1331 O O . LEU A 1 165 ? 18.025 3.155 -5.570 1.00 88.12 165 LEU A O 1
ATOM 1335 N N . GLU A 1 166 ? 20.018 2.123 -5.670 1.00 88.81 166 GLU A N 1
ATOM 1336 C CA . GLU A 1 166 ? 20.823 3.282 -5.264 1.00 88.81 166 GLU A CA 1
ATOM 1337 C C . GLU A 1 166 ? 20.643 4.453 -6.234 1.00 88.81 166 GLU A C 1
ATOM 1339 O O . GLU A 1 166 ? 20.353 5.566 -5.801 1.00 88.81 166 GLU A O 1
ATOM 1344 N N . ASN A 1 167 ? 20.731 4.195 -7.543 1.00 88.12 167 ASN A N 1
ATOM 1345 C CA . ASN A 1 167 ? 20.551 5.234 -8.556 1.00 88.12 167 ASN A CA 1
ATOM 1346 C C . ASN A 1 167 ? 19.167 5.891 -8.460 1.00 88.12 167 ASN A C 1
ATOM 1348 O O . ASN A 1 167 ? 19.071 7.114 -8.433 1.00 88.12 167 ASN A O 1
ATOM 1352 N N . ILE A 1 168 ? 18.102 5.088 -8.361 1.00 85.31 168 ILE A N 1
ATOM 1353 C CA . ILE A 1 168 ? 16.731 5.608 -8.254 1.00 85.31 168 ILE A CA 1
ATOM 1354 C C . ILE A 1 168 ? 16.533 6.377 -6.944 1.00 85.31 168 ILE A C 1
ATOM 1356 O O . ILE A 1 168 ? 15.892 7.425 -6.942 1.00 85.31 168 ILE A O 1
ATOM 1360 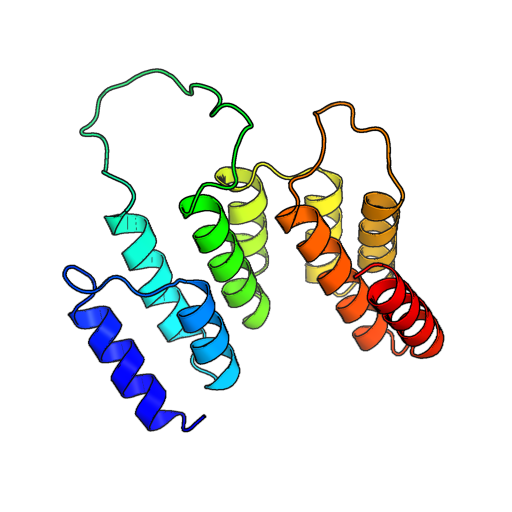N N . ALA A 1 169 ? 17.098 5.893 -5.836 1.00 84.6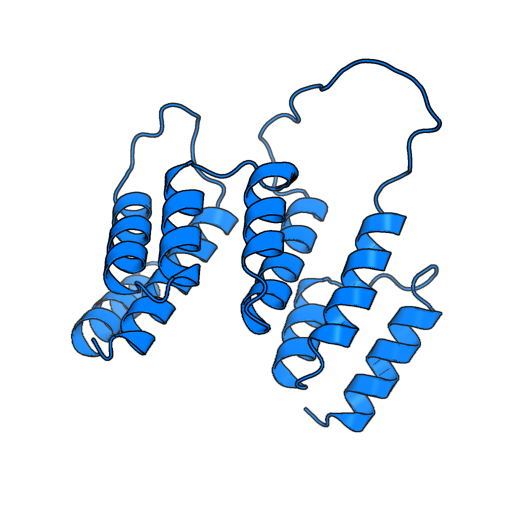9 169 ALA A N 1
ATOM 1361 C CA . ALA A 1 169 ? 16.999 6.572 -4.549 1.00 84.69 169 ALA A CA 1
ATOM 1362 C C . ALA A 1 169 ? 17.687 7.947 -4.571 1.00 84.69 169 ALA A C 1
ATOM 1364 O O . ALA A 1 169 ? 17.126 8.913 -4.059 1.00 84.69 169 ALA A O 1
ATOM 1365 N N . ILE A 1 170 ? 18.865 8.054 -5.195 1.00 86.62 170 ILE A N 1
ATOM 1366 C CA . ILE A 1 170 ? 19.578 9.331 -5.352 1.00 86.62 170 ILE A CA 1
ATOM 1367 C C . ILE A 1 170 ? 18.782 10.282 -6.254 1.00 86.62 170 ILE A C 1
ATOM 1369 O O . ILE A 1 170 ? 18.567 11.433 -5.882 1.00 86.62 170 ILE A O 1
ATOM 1373 N N . GLU A 1 171 ? 18.273 9.794 -7.392 1.00 82.88 171 GLU A N 1
ATOM 1374 C CA . GLU A 1 171 ? 17.424 10.594 -8.287 1.00 82.88 171 GLU A CA 1
ATOM 1375 C C . GLU A 1 171 ? 16.163 11.127 -7.589 1.00 82.88 171 GLU A C 1
ATOM 1377 O O . GLU A 1 171 ? 15.708 12.224 -7.913 1.00 82.88 171 GLU A O 1
ATOM 1382 N N . GLY A 1 172 ? 15.594 10.371 -6.646 1.00 76.00 172 GLY A N 1
ATOM 1383 C CA . GLY A 1 172 ? 14.450 10.807 -5.846 1.00 76.00 172 GLY A CA 1
ATOM 1384 C C . GLY A 1 172 ? 14.790 11.952 -4.888 1.00 76.00 172 GLY A C 1
ATOM 1385 O O . GLY A 1 172 ? 14.024 12.906 -4.795 1.00 76.00 172 GLY A O 1
ATOM 1386 N N . VAL A 1 173 ? 15.952 11.893 -4.226 1.00 77.12 173 VAL A N 1
ATOM 1387 C CA . VAL A 1 173 ? 16.407 12.934 -3.282 1.00 77.12 173 VAL A CA 1
ATOM 1388 C C . VAL A 1 173 ? 16.727 14.251 -3.991 1.00 77.12 173 VAL A C 1
ATOM 1390 O O . VAL A 1 173 ? 16.437 15.315 -3.456 1.00 77.12 173 VAL A O 1
ATOM 1393 N N . ASP A 1 174 ? 17.278 14.203 -5.205 1.00 71.94 174 ASP A N 1
ATOM 1394 C CA . ASP A 1 174 ? 17.563 15.416 -5.987 1.00 71.94 174 ASP A CA 1
ATOM 1395 C C . ASP A 1 174 ? 16.291 16.098 -6.536 1.00 71.94 174 ASP A C 1
ATOM 1397 O O . ASP A 1 174 ? 16.338 17.256 -6.956 1.00 71.94 174 ASP A O 1
ATOM 1401 N N . ARG A 1 175 ? 15.152 15.388 -6.564 1.00 59.31 175 ARG A N 1
ATOM 1402 C CA . ARG A 1 175 ? 13.855 15.901 -7.044 1.00 59.31 175 ARG A CA 1
ATOM 1403 C C . ARG A 1 175 ? 12.940 16.433 -5.934 1.00 59.31 175 ARG A C 1
ATOM 1405 O O . ARG A 1 175 ? 11.970 17.114 -6.269 1.00 59.31 175 ARG A O 1
ATOM 1412 N N . SER A 1 176 ? 13.218 16.120 -4.666 1.00 51.44 176 SER A N 1
ATOM 1413 C CA . SER A 1 176 ? 12.454 16.548 -3.477 1.00 51.44 176 SER A CA 1
ATOM 1414 C C . SER A 1 176 ? 12.949 17.866 -2.892 1.00 51.44 176 SER A C 1
ATOM 1416 O O . SER A 1 176 ? 12.096 18.702 -2.520 1.00 51.44 176 SER A O 1
#

Organism: NCBI:txid1028688

Radius of gyration: 17.84 Å; Cα contacts (8 Å, |Δi|>4): 157; chains: 1; bounding box: 56×31×47 Å

Foldseek 3Di:
DAQVVLVVVLVVLQVCVVPDDDQLQVLLVSCLVSVNLVSSLNSLVVNLVNVPPPPDDDDDDPPDPDPDDCDSSNVSLLSSLVSCVSVLVLVVNLVSCVPPQVDDPLQSVLSVCVSVVVLVSNLVSLVVLQPDPDDPVDDHDPSVNVVSLVSNLVSCVSVVVVVVNVVSVVVVVVVD

Mean predicted aligned error: 8.92 Å

Nearest PDB structures (foldseek):
  7tyr-assembly1_A  TM=7.591E-01  e=1.176E-07  Homo sapiens
  7sgl-assembly1_A  TM=8.180E-01  e=6.388E-07  Homo sapiens
  6zh2-assembly1_A  TM=8.077E-01  e=6.388E-07  Homo sapiens
  7otw-assembly1_A  TM=8.134E-01  e=1.453E-06  Homo sapiens
  7nfe-assembly1_A  TM=8.213E-01  e=2.725E-06  Homo sapiens

pLDDT: mean 81.09, std 14.87, range [35.22, 93.31]

Secondary structure (DSSP, 8-state):
--HHHHHHHHHHHHHTTTT----HHHHHHHHHHHT-HHHHHHHHHHHHHHHS----S---------S-S--HHHHHHHHHHHHHHHTT-HHHHHHHHHHTS---HHHHHHHHHHHTT-HHHHHHHHHHHHH----TT-PPPHHHHHHHHHHHHHHHHHTT-HHHHHHHHHHHHHH-

InterPro domains:
  IPR045581 DNA-dependent protein kinase catalytic subunit, CC5 [PF19704] (1-49)
  IPR050517 DNA Damage Response and Repair Kinase [PTHR11139] (28-166)

Sequence (176 aa):
YFTPFMGCILNILYELRGSLKVPAAELGISAIKSRQQTLGIVVLEELLIQSDPVPAATAGKKTKKSHKEQSAETTDWIELSYLYKSIHEFDVLQGIFCDKIWTKSITREAIQAEARRDYNTAFKKYREALCKTDWTDGDPLEAEVIFWEDNQMKCLDNLCQWKDLENIAIEGVDRS

Solvent-accessible surface area (backbone atoms only — not comparable to full-atom values): 10236 Å² total; per-residue (Å²): 116,59,41,72,61,53,49,53,50,52,50,51,49,51,75,38,45,92,80,53,90,71,64,45,65,63,46,40,55,49,15,58,68,34,72,37,40,72,59,37,46,54,40,49,53,52,50,50,57,71,69,48,76,77,73,75,93,71,85,88,75,92,69,79,78,73,94,72,76,89,47,71,67,54,56,41,52,50,34,51,36,53,42,32,52,75,72,67,39,51,70,61,34,51,47,48,37,59,74,73,68,62,59,58,72,56,58,57,52,19,52,53,27,44,69,71,68,36,37,68,61,16,30,53,35,30,49,52,57,73,70,55,85,82,55,95,87,52,82,79,53,68,71,56,52,53,48,33,55,57,50,31,49,53,24,29,60,76,67,66,39,59,70,63,40,52,52,52,54,51,57,50,62,78,73,107